Protein AF-A0A9X8DW50-F1 (afdb_monomer_lite)

pLDDT: mean 78.22, std 15.25, range [43.34, 97.19]

Sequence (245 aa):
MGKNKAAAEKKLKKAAKEAVASGREIKRERNDLKRKANQVPDRLVSFKTIHYLDEPGVENLDAIRKSLIEKATQRAHKRFKRDLQKLINQLLEAQAQTHTQVMRDQQAHQEQQLILHQQLQDAMNQLASQQPVELQRDTERRVEGLSMPAYHGNHNECIGLYIHRAKTFVMAKNLNYEQNEVVEARCLAMVVANLQGQAAAWYQELASRRVNGGFRTLVNFEQALREEFEPDNLQERLRDPLFTL

Organism: Aphanomyces astaci (NCBI:txid112090)

Foldseek 3Di:
DPPVPVVVVVVVVVVVVVVVVVVVVVVVVVVVVVVVVVPPPPPVPDPVPPPPPPDPCVVVVVVVVVVVVVVVVVVVVVVVVVVVVVVVVVVVVVVVVVVVVVVVVVVVVVVVVVVVVVVVVVVVVVVVVPPPPPPPDQLFDDDPPQDQDADALDLVDDLVVNLVSLVVNCVVRNQDLPPDLVSQLVSVVVNLVRYHHPSVVVQVVVQVVDPPGGDSHSVVVSVVSCVVRPPDDPVVVVVVVVVVD

Structure (mmCIF, N/CA/C/O backbone):
data_AF-A0A9X8DW50-F1
#
_entry.id   AF-A0A9X8DW50-F1
#
loop_
_atom_site.group_PDB
_atom_site.id
_atom_site.type_symbol
_atom_site.label_atom_id
_atom_site.label_alt_id
_atom_site.label_comp_id
_atom_site.label_asym_id
_atom_site.label_entity_id
_atom_site.label_seq_id
_atom_site.pdbx_PDB_ins_code
_atom_site.Cartn_x
_atom_site.Cartn_y
_atom_site.Cartn_z
_atom_site.occupancy
_atom_site.B_iso_or_equiv
_atom_site.auth_seq_id
_atom_site.auth_comp_id
_atom_site.auth_asym_id
_atom_site.auth_atom_id
_atom_site.pdbx_PDB_model_num
ATOM 1 N N . MET A 1 1 ? 114.693 61.208 -106.545 1.00 51.88 1 MET A N 1
ATOM 2 C CA . MET A 1 1 ? 113.398 60.509 -106.341 1.00 51.88 1 MET A CA 1
ATOM 3 C C . MET A 1 1 ? 113.381 59.109 -106.990 1.00 51.88 1 MET A C 1
ATOM 5 O O . MET A 1 1 ? 112.592 58.867 -107.890 1.00 51.88 1 MET A O 1
ATOM 9 N N . GLY A 1 2 ? 114.249 58.172 -106.568 1.00 56.88 2 GLY A N 1
ATOM 10 C CA . GLY A 1 2 ? 114.451 56.883 -107.276 1.00 56.88 2 GLY A CA 1
ATOM 11 C C . GLY A 1 2 ? 114.189 55.594 -106.479 1.00 56.88 2 GLY A C 1
ATOM 12 O O . GLY A 1 2 ? 114.092 54.528 -107.075 1.00 56.88 2 GLY A O 1
ATOM 13 N N . LYS A 1 3 ? 114.033 55.655 -105.147 1.00 56.81 3 LYS A N 1
ATOM 14 C CA . LYS A 1 3 ? 113.902 54.453 -104.291 1.00 56.81 3 LYS A CA 1
ATOM 15 C C . LYS A 1 3 ? 112.456 53.949 -104.116 1.00 56.81 3 LYS A C 1
ATOM 17 O O . LYS A 1 3 ? 112.252 52.775 -103.824 1.00 56.81 3 LYS A O 1
ATOM 22 N N . ASN A 1 4 ? 111.449 54.788 -104.380 1.00 59.47 4 ASN A N 1
ATOM 23 C CA . ASN A 1 4 ? 110.033 54.435 -104.173 1.00 59.47 4 ASN A CA 1
ATOM 24 C C . ASN A 1 4 ? 109.408 53.640 -105.335 1.00 59.47 4 ASN A C 1
ATOM 26 O O . ASN A 1 4 ? 108.432 52.921 -105.129 1.00 59.47 4 ASN A O 1
ATOM 30 N N . LYS A 1 5 ? 109.981 53.711 -106.546 1.00 62.06 5 LYS A N 1
ATOM 31 C CA . LYS A 1 5 ? 109.428 53.046 -107.741 1.00 62.06 5 LYS A CA 1
ATOM 32 C C . LYS A 1 5 ? 109.708 51.532 -107.750 1.00 62.06 5 LYS A C 1
ATOM 34 O O . LYS A 1 5 ? 108.806 50.743 -108.007 1.00 62.06 5 LYS A O 1
ATOM 39 N N . ALA A 1 6 ? 110.914 51.119 -107.349 1.00 67.12 6 ALA A N 1
ATOM 40 C CA . ALA A 1 6 ? 111.299 49.703 -107.271 1.00 67.12 6 ALA A CA 1
ATOM 41 C C . ALA A 1 6 ? 110.552 48.931 -106.162 1.00 67.12 6 ALA A C 1
ATOM 43 O O . ALA A 1 6 ? 110.200 47.762 -106.331 1.00 67.12 6 ALA A O 1
ATOM 44 N N . ALA A 1 7 ? 110.262 49.585 -105.031 1.00 66.94 7 ALA A N 1
ATOM 45 C CA . ALA A 1 7 ? 109.487 48.986 -103.944 1.00 66.94 7 ALA A CA 1
ATOM 46 C C . ALA A 1 7 ? 108.013 48.760 -104.335 1.00 66.94 7 ALA A C 1
ATOM 48 O O . ALA A 1 7 ? 107.436 47.729 -103.983 1.00 66.94 7 ALA A O 1
ATOM 49 N N . ALA A 1 8 ? 107.421 49.685 -105.100 1.00 69.69 8 ALA A N 1
ATOM 50 C CA . ALA A 1 8 ? 106.059 49.552 -105.616 1.00 69.69 8 ALA A CA 1
ATOM 51 C C . ALA A 1 8 ? 105.937 48.400 -106.630 1.00 69.69 8 ALA A C 1
ATOM 53 O O . ALA A 1 8 ? 105.015 47.590 -106.536 1.00 69.69 8 ALA A O 1
ATOM 54 N N . GLU A 1 9 ? 106.910 48.250 -107.533 1.00 73.25 9 GLU A N 1
ATOM 55 C CA . GLU A 1 9 ? 106.917 47.162 -108.519 1.00 73.25 9 GLU A CA 1
ATOM 56 C C . GLU A 1 9 ? 107.075 45.777 -107.862 1.00 73.25 9 GLU A C 1
ATOM 58 O O . GLU A 1 9 ? 106.417 44.809 -108.251 1.00 73.25 9 GLU A O 1
ATOM 63 N N . LYS A 1 10 ? 107.886 45.675 -106.799 1.00 75.06 10 LYS A N 1
ATOM 64 C CA . LYS A 1 10 ? 108.050 44.428 -106.033 1.00 75.06 10 LYS A CA 1
ATOM 65 C C . LYS A 1 10 ? 106.776 44.047 -105.267 1.00 75.06 10 LYS A C 1
ATOM 67 O O . LYS A 1 10 ? 106.441 42.863 -105.207 1.00 75.06 10 LYS A O 1
ATOM 72 N N . LYS A 1 11 ? 106.039 45.029 -104.730 1.00 75.44 11 LYS A N 1
ATOM 73 C CA . LYS A 1 11 ? 104.730 44.806 -104.087 1.00 75.44 11 LYS A CA 1
ATOM 74 C C . LYS A 1 11 ? 103.667 44.360 -105.093 1.00 75.44 11 LYS A C 1
ATOM 76 O O . LYS A 1 11 ? 102.957 43.401 -104.812 1.00 75.44 11 LYS A O 1
ATOM 81 N N . LEU A 1 12 ? 103.620 44.968 -106.280 1.00 72.75 12 LEU A N 1
ATOM 82 C CA . LEU A 1 12 ? 102.709 44.560 -107.359 1.00 72.75 12 LEU A CA 1
ATOM 83 C C . LEU A 1 12 ? 102.987 43.132 -107.848 1.00 72.75 12 LEU A C 1
ATOM 85 O O . LEU A 1 12 ? 102.059 42.337 -107.976 1.00 72.75 12 LEU A O 1
ATOM 89 N N . LYS A 1 13 ? 104.259 42.756 -108.043 1.00 75.56 13 LYS A N 1
ATOM 90 C CA . LYS A 1 13 ? 104.627 41.379 -108.426 1.00 75.56 13 LYS A CA 1
ATOM 91 C C . LYS A 1 13 ? 104.291 40.349 -107.338 1.00 75.56 13 LYS A C 1
ATOM 93 O O . LYS A 1 13 ? 103.944 39.216 -107.670 1.00 75.56 13 LYS A O 1
ATOM 98 N N . LYS A 1 14 ? 104.377 40.720 -106.054 1.00 79.06 14 LYS A N 1
ATOM 99 C CA . LYS A 1 14 ? 103.969 39.857 -104.932 1.00 79.06 14 LYS A CA 1
ATOM 100 C C . LYS A 1 14 ? 102.445 39.691 -104.877 1.00 79.06 14 LYS A C 1
ATOM 102 O O . LYS A 1 14 ? 101.978 38.557 -104.858 1.00 79.06 14 LYS A O 1
ATOM 107 N N . ALA A 1 15 ? 101.696 40.789 -104.976 1.00 73.06 15 ALA A N 1
ATOM 108 C CA . ALA A 1 15 ? 100.234 40.765 -105.007 1.00 73.06 15 ALA A CA 1
ATOM 109 C C . ALA A 1 15 ? 99.690 39.965 -106.205 1.00 73.06 15 ALA A C 1
ATOM 111 O O . ALA A 1 15 ? 98.749 39.191 -106.057 1.00 73.06 15 ALA A O 1
ATOM 112 N N . ALA A 1 16 ? 100.328 40.064 -107.377 1.00 71.94 16 ALA A N 1
ATOM 113 C CA . ALA A 1 16 ? 99.955 39.266 -108.546 1.00 71.94 16 ALA A CA 1
ATOM 114 C C . ALA A 1 16 ? 100.163 37.756 -108.321 1.00 71.94 16 ALA A C 1
ATOM 116 O O . ALA A 1 16 ? 99.322 36.951 -108.719 1.00 71.94 16 ALA A O 1
ATOM 117 N N . LYS A 1 17 ? 101.252 37.348 -107.654 1.00 74.88 17 LYS A N 1
ATOM 118 C CA . LYS A 1 17 ? 101.490 35.934 -107.314 1.00 74.88 17 LYS A CA 1
ATOM 119 C C . LYS A 1 17 ? 100.487 35.409 -106.284 1.00 74.88 17 LYS A C 1
ATOM 121 O O . LYS A 1 17 ? 100.012 34.287 -106.440 1.00 74.88 17 LYS A O 1
ATOM 126 N N . GLU A 1 18 ? 100.144 36.211 -105.279 1.00 75.88 18 GLU A N 1
ATOM 127 C CA . GLU A 1 18 ? 99.139 35.862 -104.264 1.00 75.88 18 GLU A CA 1
ATOM 128 C C . GLU A 1 18 ? 97.732 35.753 -104.874 1.00 75.88 18 GLU A C 1
ATOM 130 O O . GLU A 1 18 ? 97.029 34.779 -104.611 1.00 75.88 18 GLU A O 1
ATOM 135 N N . ALA A 1 19 ? 97.357 36.655 -105.787 1.00 73.44 19 ALA A N 1
ATOM 136 C CA . ALA A 1 19 ? 96.089 36.575 -106.514 1.00 73.44 19 ALA A CA 1
ATOM 137 C C . ALA A 1 19 ? 95.993 35.316 -107.400 1.00 73.44 19 ALA A C 1
ATOM 139 O O . ALA A 1 19 ? 94.949 34.665 -107.457 1.00 73.44 19 ALA A O 1
ATOM 140 N N . VAL A 1 20 ? 97.091 34.917 -108.056 1.00 76.94 20 VAL A N 1
ATOM 141 C CA . VAL A 1 20 ? 97.144 33.671 -108.845 1.00 76.94 20 VAL A CA 1
ATOM 142 C C . VAL A 1 20 ? 97.072 32.431 -107.948 1.00 76.94 20 VAL A C 1
ATOM 144 O O . VAL A 1 20 ? 96.429 31.449 -108.328 1.00 76.94 20 VAL A O 1
ATOM 147 N N . ALA A 1 21 ? 97.702 32.455 -106.770 1.00 74.62 21 ALA A N 1
ATOM 148 C CA . ALA A 1 21 ? 97.610 31.369 -105.794 1.00 74.62 21 ALA A CA 1
ATOM 149 C C . ALA A 1 21 ? 96.173 31.212 -105.268 1.00 74.62 21 ALA A C 1
ATOM 151 O O . ALA A 1 21 ? 95.618 30.117 -105.352 1.00 74.62 21 ALA A O 1
ATOM 152 N N . SER A 1 22 ? 95.533 32.316 -104.874 1.00 74.88 22 SER A N 1
ATOM 153 C CA . SER A 1 22 ? 94.132 32.343 -104.434 1.00 74.88 22 SER A CA 1
ATOM 154 C C . SER A 1 22 ? 93.174 31.855 -105.531 1.00 74.88 22 SER A C 1
ATOM 156 O O . SER A 1 22 ? 92.327 30.997 -105.291 1.00 74.88 22 SER A O 1
ATOM 158 N N . GLY A 1 23 ? 93.367 32.283 -106.784 1.00 76.12 23 GLY A N 1
ATOM 159 C CA . GLY A 1 23 ? 92.555 31.806 -107.908 1.00 76.12 23 GLY A CA 1
ATOM 160 C C . GLY A 1 23 ? 92.704 30.303 -108.192 1.00 76.12 23 GLY A C 1
ATOM 161 O O . GLY A 1 23 ? 91.763 29.662 -108.671 1.00 76.12 23 GLY A O 1
ATOM 162 N N . ARG A 1 24 ? 93.871 29.711 -107.899 1.00 78.56 24 ARG A N 1
ATOM 163 C CA . ARG A 1 24 ? 94.083 28.254 -107.994 1.00 78.56 24 ARG A CA 1
ATOM 164 C C . ARG A 1 24 ? 93.396 27.508 -106.854 1.00 78.56 24 ARG A C 1
ATOM 166 O O . ARG A 1 24 ? 92.853 26.435 -107.103 1.00 78.56 24 ARG A O 1
ATOM 173 N N . GLU A 1 25 ? 93.397 28.068 -105.653 1.00 77.75 25 GLU A N 1
ATOM 174 C CA . GLU A 1 25 ? 92.754 27.496 -104.468 1.00 77.75 25 GLU A CA 1
ATOM 175 C C . GLU A 1 25 ? 91.227 27.467 -104.611 1.00 77.75 25 GLU A C 1
ATOM 177 O O . GLU A 1 25 ? 90.630 26.396 -104.525 1.00 77.75 25 GLU A O 1
ATOM 182 N N . ILE A 1 26 ? 90.621 28.573 -105.052 1.00 74.88 26 ILE A N 1
ATOM 183 C CA . ILE A 1 26 ? 89.180 28.651 -105.358 1.00 74.88 26 ILE A CA 1
ATOM 184 C C . ILE A 1 26 ? 88.779 27.615 -106.425 1.00 74.88 26 ILE A C 1
ATOM 186 O O . ILE A 1 26 ? 87.723 26.981 -106.351 1.00 74.88 26 ILE A O 1
ATOM 190 N N . LYS A 1 27 ? 89.629 27.395 -107.439 1.00 76.50 27 LYS A N 1
ATOM 191 C CA . LYS A 1 27 ? 89.376 26.364 -108.460 1.00 76.50 27 LYS A CA 1
ATOM 192 C C . LYS A 1 27 ? 89.435 24.942 -107.896 1.00 76.50 27 LYS A C 1
ATOM 194 O O . LYS A 1 27 ? 88.700 24.093 -108.405 1.00 76.50 27 LYS A O 1
ATOM 199 N N . ARG A 1 28 ? 90.288 24.677 -106.900 1.00 78.06 28 ARG A N 1
ATOM 200 C CA . ARG A 1 28 ? 90.378 23.372 -106.223 1.00 78.06 28 ARG A CA 1
ATOM 201 C C . ARG A 1 28 ? 89.146 23.125 -105.362 1.00 78.06 28 ARG A C 1
ATOM 203 O O . ARG A 1 28 ? 88.469 22.133 -105.605 1.00 78.06 28 ARG A O 1
ATOM 210 N N . GLU A 1 29 ? 88.775 24.074 -104.504 1.00 77.62 29 GLU A N 1
ATOM 211 C CA . GLU A 1 29 ? 87.574 23.969 -103.660 1.00 77.62 29 GLU A CA 1
ATOM 212 C C . GLU A 1 29 ? 86.308 23.733 -104.487 1.00 77.62 29 GLU A C 1
ATOM 214 O O . GLU A 1 29 ? 85.509 22.845 -104.192 1.00 77.62 29 GLU A O 1
ATOM 219 N N . ARG A 1 30 ? 86.152 24.462 -105.599 1.00 79.38 30 ARG A N 1
ATOM 220 C CA . ARG A 1 30 ? 85.021 24.260 -106.511 1.00 79.38 30 ARG A CA 1
ATOM 221 C C . ARG A 1 30 ? 85.008 22.855 -107.124 1.00 79.38 30 ARG A C 1
ATOM 223 O O . ARG A 1 30 ? 83.935 22.296 -107.344 1.00 79.38 30 ARG A O 1
ATOM 230 N N . ASN A 1 31 ? 86.171 22.290 -107.440 1.00 80.56 31 ASN A N 1
ATOM 231 C CA . ASN A 1 31 ? 86.258 20.926 -107.962 1.00 80.56 31 ASN A CA 1
ATOM 232 C C . ASN A 1 31 ? 85.958 19.881 -106.883 1.00 80.56 31 ASN A C 1
ATOM 234 O O . ASN A 1 31 ? 85.286 18.895 -107.182 1.00 80.56 31 ASN A O 1
ATOM 238 N N . ASP A 1 32 ? 86.383 20.109 -105.643 1.00 78.44 32 ASP A N 1
ATOM 239 C CA . ASP A 1 32 ? 86.074 19.222 -104.520 1.00 78.44 32 ASP A CA 1
ATOM 240 C C . ASP A 1 32 ? 84.582 19.247 -104.177 1.00 78.44 32 ASP A C 1
ATOM 242 O O . ASP A 1 32 ? 83.987 18.196 -103.942 1.00 78.44 32 ASP A O 1
ATOM 246 N N . LEU A 1 33 ? 83.936 20.413 -104.258 1.00 76.81 33 LEU A N 1
ATOM 247 C CA . LEU A 1 33 ? 82.481 20.538 -104.137 1.00 76.81 33 LEU A CA 1
ATOM 248 C C . LEU A 1 33 ? 81.745 19.793 -105.258 1.00 76.81 33 LEU A C 1
ATOM 250 O O . LEU A 1 33 ? 80.777 19.089 -104.981 1.00 76.81 33 LEU A O 1
ATOM 254 N N . LYS A 1 34 ? 82.227 19.867 -106.507 1.00 76.31 34 LYS A N 1
ATOM 255 C CA . LYS A 1 34 ? 81.664 19.074 -107.616 1.00 76.31 34 LYS A CA 1
ATOM 256 C C . LYS A 1 34 ? 81.836 17.569 -107.406 1.00 76.31 34 LYS A C 1
ATOM 258 O O . LYS A 1 34 ? 80.922 16.809 -107.706 1.00 76.31 34 LYS A O 1
ATOM 263 N N . ARG A 1 35 ? 82.981 17.128 -106.875 1.00 73.19 35 ARG A N 1
ATOM 264 C CA . ARG A 1 35 ? 83.214 15.713 -106.543 1.00 73.19 35 ARG A CA 1
ATOM 265 C C . ARG A 1 35 ? 82.309 15.239 -105.409 1.00 73.19 35 ARG A C 1
ATOM 267 O O . ARG A 1 35 ? 81.765 14.148 -105.517 1.00 73.19 35 ARG A O 1
ATOM 274 N N . LYS A 1 36 ? 82.103 16.058 -104.372 1.00 73.69 36 LYS A N 1
ATOM 275 C CA . LYS A 1 36 ? 81.165 15.760 -103.279 1.00 73.69 36 LYS A CA 1
ATOM 276 C C . LYS A 1 36 ? 79.721 15.695 -103.770 1.00 73.69 36 LYS A C 1
ATOM 278 O O . LYS A 1 36 ? 79.029 14.752 -103.417 1.00 73.69 36 LYS A O 1
ATOM 283 N N . ALA A 1 37 ? 79.294 16.623 -104.628 1.00 66.06 37 ALA A N 1
ATOM 284 C CA . ALA A 1 37 ? 77.962 16.589 -105.233 1.00 66.06 37 ALA A CA 1
ATOM 285 C C . ALA A 1 37 ? 77.739 15.317 -106.074 1.00 66.06 37 ALA A C 1
ATOM 287 O O . ALA A 1 37 ? 76.684 14.705 -105.974 1.00 66.06 37 ALA A O 1
ATOM 288 N N . ASN A 1 38 ? 78.755 14.866 -106.819 1.00 63.59 38 ASN A N 1
ATOM 289 C CA . ASN A 1 38 ? 78.687 13.624 -107.599 1.00 63.59 38 ASN A CA 1
ATOM 290 C C . ASN A 1 38 ? 78.850 12.333 -106.768 1.00 63.59 38 ASN A C 1
ATOM 292 O O . ASN A 1 38 ? 78.657 11.251 -107.313 1.00 63.59 38 ASN A O 1
ATOM 296 N N . GLN A 1 39 ? 79.237 12.417 -105.489 1.00 62.25 39 GLN A N 1
ATOM 297 C CA . GLN A 1 39 ? 79.316 11.265 -104.576 1.00 62.25 39 GLN A CA 1
ATOM 298 C C . GLN A 1 39 ? 78.057 11.085 -103.722 1.00 62.25 39 GLN A C 1
ATOM 300 O O . GLN A 1 39 ? 77.939 10.067 -103.042 1.00 62.25 39 GLN A O 1
ATOM 305 N N . VAL A 1 40 ? 77.115 12.035 -103.746 1.00 57.59 40 VAL A N 1
ATOM 306 C CA . VAL A 1 40 ? 75.798 11.831 -103.138 1.00 57.59 40 VAL A CA 1
ATOM 307 C C . VAL A 1 40 ? 75.020 10.887 -104.058 1.00 57.59 40 VAL A C 1
ATOM 309 O O . VAL A 1 40 ? 74.789 11.244 -105.213 1.00 57.59 40 VAL A O 1
ATOM 312 N N . PRO A 1 41 ? 74.629 9.681 -103.604 1.00 58.78 41 PRO A N 1
ATOM 313 C CA . PRO A 1 41 ? 73.770 8.823 -104.400 1.00 58.78 41 PRO A CA 1
ATOM 314 C C . PRO A 1 41 ? 72.466 9.573 -104.649 1.00 58.78 41 PRO A C 1
ATOM 316 O O . PRO A 1 41 ? 71.817 10.008 -103.695 1.00 58.78 41 PRO A O 1
ATOM 319 N N . ASP A 1 42 ? 72.088 9.709 -105.916 1.00 55.22 42 ASP A N 1
ATOM 320 C CA . ASP A 1 42 ? 70.795 10.232 -106.346 1.00 55.22 42 ASP A CA 1
ATOM 321 C C . ASP A 1 42 ? 69.707 9.212 -105.978 1.00 55.22 42 ASP A C 1
ATOM 323 O O . ASP A 1 42 ? 69.178 8.462 -106.799 1.00 55.22 42 ASP A O 1
ATOM 327 N N . ARG A 1 43 ? 69.445 9.079 -104.674 1.00 54.94 43 ARG A N 1
ATOM 328 C CA . ARG A 1 43 ? 68.365 8.256 -104.146 1.00 54.94 43 ARG A CA 1
ATOM 329 C C . ARG A 1 43 ? 67.103 9.092 -104.260 1.00 54.94 43 ARG A C 1
ATOM 331 O O . ARG A 1 43 ? 66.634 9.676 -103.288 1.00 54.94 43 ARG A O 1
ATOM 338 N N . LEU A 1 44 ? 66.592 9.158 -105.484 1.00 54.44 44 LEU A N 1
ATOM 339 C CA . LEU A 1 44 ? 65.280 9.686 -105.810 1.00 54.44 44 LEU A CA 1
ATOM 340 C C . LEU A 1 44 ? 64.245 8.867 -105.021 1.00 54.44 44 LEU A C 1
ATOM 342 O O . LEU A 1 44 ? 63.844 7.775 -105.426 1.00 54.44 44 LEU A O 1
ATOM 346 N N . VAL A 1 45 ? 63.864 9.341 -103.834 1.00 50.56 45 VAL A N 1
ATOM 347 C CA . VAL A 1 45 ? 62.792 8.721 -103.054 1.00 50.56 45 VAL A CA 1
ATOM 348 C C . VAL A 1 45 ? 61.490 9.047 -103.776 1.00 50.56 45 VAL A C 1
ATOM 350 O O . VAL A 1 45 ? 60.915 10.120 -103.624 1.00 50.56 45 VAL A O 1
ATOM 353 N N . SER A 1 46 ? 61.057 8.123 -104.630 1.00 51.00 46 SER A N 1
ATOM 354 C CA . SER A 1 46 ? 59.717 8.109 -105.206 1.00 51.00 46 SER A CA 1
ATOM 355 C C . SER A 1 46 ? 58.694 8.192 -104.065 1.00 51.00 46 SER A C 1
ATOM 357 O O . SER A 1 46 ? 58.558 7.260 -103.272 1.00 51.00 46 SER A O 1
ATOM 359 N N . PHE A 1 47 ? 57.929 9.287 -104.003 1.00 50.38 47 PHE A N 1
ATOM 360 C CA . PHE A 1 47 ? 56.793 9.432 -103.079 1.00 50.38 47 PHE A CA 1
ATOM 361 C C . PHE A 1 47 ? 55.704 8.363 -103.295 1.00 50.38 47 PHE A C 1
ATOM 363 O O . PHE A 1 47 ? 54.801 8.227 -102.477 1.00 50.38 47 PHE A O 1
ATOM 370 N N . LYS A 1 48 ? 55.793 7.580 -104.379 1.00 50.88 48 LYS A N 1
ATOM 371 C CA . LYS A 1 48 ? 54.864 6.499 -104.723 1.00 50.88 48 LYS A CA 1
ATOM 372 C C . LYS A 1 48 ? 55.274 5.131 -104.159 1.00 50.88 48 LYS A C 1
ATOM 374 O O . LYS A 1 48 ? 54.547 4.167 -104.348 1.00 50.88 48 LYS A O 1
ATOM 379 N N . THR A 1 49 ? 56.415 5.045 -103.467 1.00 49.25 49 THR A N 1
ATOM 380 C CA . THR A 1 49 ? 56.966 3.800 -102.885 1.00 49.25 49 THR A CA 1
ATOM 381 C C . THR A 1 49 ? 57.047 3.871 -101.353 1.00 49.25 49 THR A C 1
ATOM 383 O O . THR A 1 49 ? 57.803 3.150 -100.711 1.00 49.25 49 THR A O 1
ATOM 386 N N . ILE A 1 50 ? 56.247 4.744 -100.742 1.00 49.84 50 ILE A N 1
ATOM 387 C CA . ILE A 1 50 ? 55.978 4.743 -99.303 1.00 49.84 50 ILE A CA 1
ATOM 388 C C . ILE A 1 50 ? 54.826 3.747 -99.092 1.00 49.84 50 ILE A C 1
ATOM 390 O O . ILE A 1 50 ? 53.666 4.127 -98.965 1.00 49.84 50 ILE A O 1
ATOM 394 N N . HIS A 1 51 ? 55.140 2.448 -99.117 1.00 50.03 51 HIS A N 1
ATOM 395 C CA . HIS A 1 51 ? 54.225 1.399 -98.654 1.00 50.03 51 HIS A CA 1
ATOM 396 C C . HIS A 1 51 ? 54.148 1.462 -97.124 1.00 50.03 51 HIS A C 1
ATOM 398 O O . HIS A 1 51 ? 54.784 0.678 -96.435 1.00 50.03 51 HIS A O 1
ATOM 404 N N . TYR A 1 52 ? 53.411 2.433 -96.589 1.00 50.41 52 TYR A N 1
ATOM 405 C CA . TYR A 1 52 ? 53.083 2.491 -95.157 1.00 50.41 52 TYR A CA 1
ATOM 406 C C . TYR A 1 52 ? 51.571 2.450 -94.915 1.00 50.41 52 TYR A C 1
ATOM 408 O O . TYR A 1 52 ? 51.103 2.810 -93.842 1.00 50.41 52 TYR A O 1
ATOM 416 N N . LEU A 1 53 ? 50.788 2.033 -95.912 1.00 52.72 53 LEU A N 1
ATOM 417 C CA . LEU A 1 53 ? 49.328 1.958 -95.802 1.00 52.72 53 LEU A CA 1
ATOM 418 C C . LEU A 1 53 ? 48.751 0.563 -96.072 1.00 52.72 53 LEU A C 1
ATOM 420 O O . LEU A 1 53 ? 47.538 0.436 -96.133 1.00 52.72 53 LEU A O 1
ATOM 424 N N . ASP A 1 54 ? 49.601 -0.465 -96.138 1.00 50.94 54 ASP A N 1
ATOM 425 C CA . ASP A 1 54 ? 49.191 -1.880 -96.126 1.00 50.94 54 ASP A CA 1
ATOM 426 C C . ASP A 1 54 ? 49.852 -2.642 -94.955 1.00 50.94 54 ASP A C 1
ATOM 428 O O . ASP A 1 54 ? 50.160 -3.828 -95.050 1.00 50.94 54 ASP A O 1
ATOM 432 N N . GLU A 1 55 ? 50.110 -1.960 -93.831 1.00 52.69 55 GLU A N 1
ATOM 433 C CA . GLU A 1 55 ? 50.507 -2.625 -92.584 1.00 52.69 55 GLU A CA 1
ATOM 434 C C . GLU A 1 55 ? 49.263 -2.958 -91.730 1.00 52.69 55 GLU A C 1
ATOM 436 O O . GLU A 1 55 ? 48.367 -2.117 -91.610 1.00 52.69 55 GLU A O 1
ATOM 441 N N . PRO A 1 56 ? 49.202 -4.131 -91.063 1.00 54.59 56 PRO A N 1
ATOM 442 C CA . PRO A 1 56 ? 48.078 -4.598 -90.227 1.00 54.59 56 PRO A CA 1
ATOM 443 C C . PRO A 1 56 ? 47.887 -3.796 -88.915 1.00 54.59 56 PRO A C 1
ATOM 445 O O . PRO A 1 56 ? 47.430 -4.308 -87.895 1.00 54.59 56 PRO A O 1
ATOM 448 N N . GLY A 1 57 ? 48.252 -2.512 -88.903 1.00 53.34 57 GLY A N 1
ATOM 449 C CA . GLY A 1 57 ? 48.196 -1.625 -87.741 1.00 53.34 57 GLY A CA 1
ATOM 450 C C . GLY A 1 57 ? 46.790 -1.142 -87.374 1.00 53.34 57 GLY A C 1
ATOM 451 O O . GLY A 1 57 ? 46.589 -0.689 -86.247 1.00 53.34 57 GLY A O 1
ATOM 452 N N . VAL A 1 58 ? 45.806 -1.263 -88.274 1.00 53.16 58 VAL A N 1
ATOM 453 C CA . VAL A 1 58 ? 44.411 -0.872 -87.988 1.00 53.16 58 VAL A CA 1
ATOM 454 C C . VAL A 1 58 ? 43.786 -1.800 -86.937 1.00 53.16 58 VAL A C 1
ATOM 456 O O . VAL A 1 58 ? 43.154 -1.316 -86.000 1.00 53.16 58 VAL A O 1
ATOM 459 N N . GLU A 1 59 ? 44.062 -3.109 -86.997 1.00 54.84 59 GLU A N 1
ATOM 460 C CA . GLU A 1 59 ? 43.609 -4.071 -85.979 1.00 54.84 59 GLU A CA 1
ATOM 461 C C . GLU A 1 59 ? 44.268 -3.822 -84.610 1.00 54.84 59 GLU A C 1
ATOM 463 O O . GLU A 1 59 ? 43.628 -3.966 -83.566 1.00 54.84 59 GLU A O 1
ATOM 468 N N . ASN A 1 60 ? 45.529 -3.375 -84.599 1.00 67.38 60 ASN A N 1
ATOM 469 C CA . ASN A 1 60 ? 46.266 -3.056 -83.375 1.00 67.38 60 ASN A CA 1
ATOM 470 C C . ASN A 1 60 ? 45.734 -1.778 -82.696 1.00 67.38 60 ASN A C 1
ATOM 472 O O . ASN A 1 60 ? 45.538 -1.747 -81.481 1.00 67.38 60 ASN A O 1
ATOM 476 N N . LEU A 1 61 ? 45.418 -0.732 -83.468 1.00 76.00 61 LEU A N 1
ATOM 477 C CA . LEU A 1 61 ? 44.818 0.495 -82.928 1.00 76.00 61 LEU A CA 1
ATOM 478 C C . LEU A 1 61 ? 43.410 0.254 -82.372 1.00 76.00 61 LEU A C 1
ATOM 480 O O . LEU A 1 61 ? 43.082 0.767 -81.297 1.00 76.00 61 LEU A O 1
ATOM 484 N N . ASP A 1 62 ? 42.600 -0.566 -83.042 1.00 78.94 62 ASP A N 1
ATOM 485 C CA . ASP A 1 62 ? 41.284 -0.955 -82.536 1.00 78.94 62 ASP A CA 1
ATOM 486 C C . ASP A 1 62 ? 41.380 -1.817 -81.270 1.00 78.94 62 ASP A C 1
ATOM 488 O O . ASP A 1 62 ? 40.599 -1.620 -80.332 1.00 78.94 62 ASP A O 1
ATOM 492 N N . ALA A 1 63 ? 42.362 -2.718 -81.184 1.00 80.00 63 ALA A N 1
ATOM 493 C CA . ALA A 1 63 ? 42.640 -3.484 -79.970 1.00 80.00 63 ALA A CA 1
ATOM 494 C C . ALA A 1 63 ? 43.068 -2.577 -78.800 1.00 80.00 63 ALA A C 1
ATOM 496 O O . ALA A 1 63 ? 42.567 -2.729 -77.681 1.00 80.00 63 ALA A O 1
ATOM 497 N N . ILE A 1 64 ? 43.926 -1.582 -79.053 1.00 82.75 64 ILE A N 1
ATOM 498 C CA . ILE A 1 64 ? 44.343 -0.588 -78.051 1.00 82.75 64 ILE A CA 1
ATOM 499 C C . ILE A 1 64 ? 43.149 0.259 -77.600 1.00 82.75 64 ILE A C 1
ATOM 501 O O . ILE A 1 64 ? 42.947 0.438 -76.397 1.00 82.75 64 ILE A O 1
ATOM 505 N N . ARG A 1 65 ? 42.321 0.745 -78.534 1.00 85.44 65 ARG A N 1
ATOM 506 C CA . ARG A 1 65 ? 41.109 1.519 -78.227 1.00 85.44 65 ARG A CA 1
ATOM 507 C C . ARG A 1 65 ? 40.139 0.706 -77.373 1.00 85.44 65 ARG A C 1
ATOM 509 O O . ARG A 1 65 ? 39.681 1.208 -76.346 1.00 85.44 65 ARG A O 1
ATOM 516 N N . LYS A 1 66 ? 39.858 -0.546 -77.753 1.00 87.81 66 LYS A N 1
ATOM 517 C CA . LYS A 1 66 ? 39.004 -1.461 -76.976 1.00 87.81 66 LYS A CA 1
ATOM 518 C C . LYS A 1 66 ? 39.577 -1.707 -75.579 1.00 87.81 66 LYS A C 1
ATOM 520 O O . LYS A 1 66 ? 38.851 -1.529 -74.607 1.00 87.81 66 LYS A O 1
ATOM 525 N N . SER A 1 67 ? 40.875 -1.997 -75.460 1.00 87.44 67 SER A N 1
ATOM 526 C CA . SER A 1 67 ? 41.542 -2.203 -74.164 1.00 87.44 67 SER A CA 1
ATOM 527 C C . SER A 1 67 ? 41.507 -0.957 -73.271 1.00 87.44 67 SER A C 1
ATOM 529 O O . SER A 1 67 ? 41.322 -1.059 -72.057 1.00 87.44 67 SER A O 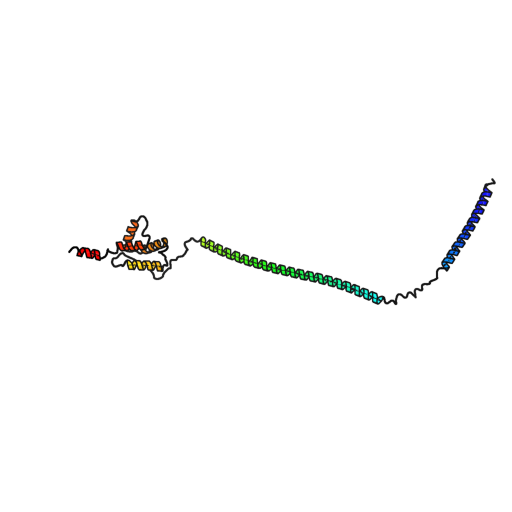1
ATOM 531 N N . LEU A 1 68 ? 41.662 0.238 -73.849 1.00 90.56 68 LEU A N 1
ATOM 532 C CA . LEU A 1 68 ? 41.611 1.493 -73.102 1.00 90.56 68 LEU A CA 1
ATOM 533 C C . LEU A 1 68 ? 40.191 1.796 -72.606 1.00 90.56 68 LEU A C 1
ATOM 535 O O . LEU A 1 68 ? 40.024 2.168 -71.443 1.00 90.56 68 LEU A O 1
ATOM 539 N N . ILE A 1 69 ? 39.182 1.591 -73.459 1.00 90.06 69 ILE A N 1
ATOM 540 C CA . ILE A 1 69 ? 37.766 1.708 -73.087 1.00 90.06 69 ILE A CA 1
ATOM 541 C C . ILE A 1 69 ? 37.444 0.707 -71.979 1.00 90.06 69 ILE A C 1
ATOM 543 O O . ILE A 1 69 ? 36.882 1.096 -70.961 1.00 90.06 69 ILE A O 1
ATOM 547 N N . GLU A 1 70 ? 37.867 -0.547 -72.116 1.00 92.00 70 GLU A N 1
ATOM 548 C CA . GLU A 1 70 ? 37.637 -1.586 -71.114 1.00 92.00 70 GLU A CA 1
ATOM 549 C C . GLU A 1 70 ? 38.319 -1.264 -69.775 1.00 92.00 70 GLU A C 1
ATOM 551 O O . GLU A 1 70 ? 37.715 -1.373 -68.709 1.00 92.00 70 GLU A O 1
ATOM 556 N N . LYS A 1 71 ? 39.560 -0.765 -69.789 1.00 92.00 71 LYS A N 1
ATOM 557 C CA . LYS A 1 71 ? 40.226 -0.296 -68.563 1.00 92.00 71 LYS A CA 1
ATOM 558 C C . LYS A 1 71 ? 39.501 0.895 -67.937 1.00 92.00 71 LYS A C 1
ATOM 560 O O . LYS A 1 71 ? 39.435 0.986 -66.709 1.00 92.00 71 LYS A O 1
ATOM 565 N N . ALA A 1 72 ? 38.974 1.815 -68.742 1.00 91.31 72 ALA A N 1
ATOM 566 C CA . ALA A 1 72 ? 38.206 2.953 -68.248 1.00 91.31 72 ALA A CA 1
ATOM 567 C C . ALA A 1 72 ? 36.872 2.507 -67.623 1.00 91.31 72 ALA A C 1
ATOM 569 O O . ALA A 1 72 ? 36.555 2.938 -66.511 1.00 91.31 72 ALA A O 1
ATOM 570 N N . THR A 1 73 ? 36.141 1.590 -68.265 1.00 91.69 73 THR A N 1
ATOM 571 C CA . THR A 1 73 ? 34.878 1.042 -67.742 1.00 91.69 73 THR A CA 1
ATOM 572 C C . THR A 1 73 ? 35.104 0.209 -66.485 1.00 91.69 73 THR A C 1
ATOM 574 O O . THR A 1 73 ? 34.383 0.389 -65.507 1.00 91.69 73 THR A O 1
ATOM 577 N N . GLN A 1 74 ? 36.155 -0.615 -66.425 1.00 92.50 74 GLN A N 1
ATOM 578 C CA . GLN A 1 74 ? 36.521 -1.360 -65.215 1.00 92.50 74 GLN A CA 1
ATOM 579 C C . GLN A 1 74 ? 36.872 -0.425 -64.049 1.00 92.50 74 GLN A C 1
ATOM 581 O O . GLN A 1 74 ? 36.453 -0.653 -62.911 1.00 92.50 74 GLN A O 1
ATOM 586 N N . ARG A 1 75 ? 37.612 0.663 -64.309 1.00 91.56 75 ARG A N 1
ATOM 587 C CA . ARG A 1 75 ? 37.915 1.680 -63.287 1.00 91.56 75 ARG A CA 1
ATOM 588 C C . ARG A 1 75 ? 36.650 2.383 -62.800 1.00 91.56 75 ARG A C 1
ATOM 590 O O . ARG A 1 75 ? 36.512 2.573 -61.591 1.00 91.56 75 ARG A O 1
ATOM 597 N N . ALA A 1 76 ? 35.742 2.742 -63.707 1.00 93.38 76 ALA A N 1
ATOM 598 C CA . ALA A 1 76 ? 34.457 3.345 -63.366 1.00 93.38 76 ALA A CA 1
ATOM 599 C C . ALA A 1 76 ? 33.601 2.384 -62.529 1.00 93.38 76 ALA A C 1
ATOM 601 O O . ALA A 1 76 ? 33.151 2.752 -61.447 1.00 93.38 76 ALA A O 1
ATOM 602 N N . HIS A 1 77 ? 33.488 1.122 -62.945 1.00 95.69 77 HIS A N 1
ATOM 603 C CA . HIS A 1 77 ? 32.736 0.098 -62.226 1.00 95.69 77 HIS A CA 1
ATOM 604 C C . HIS A 1 77 ? 33.322 -0.172 -60.830 1.00 95.69 77 HIS A C 1
ATOM 606 O O . HIS A 1 77 ? 32.585 -0.261 -59.851 1.00 95.69 77 HIS A O 1
ATOM 612 N N . LYS A 1 78 ? 34.654 -0.205 -60.686 1.00 94.56 78 LYS A N 1
ATOM 613 C CA . LYS A 1 78 ? 35.317 -0.363 -59.379 1.00 94.56 78 LYS A CA 1
ATOM 614 C C . LYS A 1 78 ? 35.128 0.850 -58.460 1.00 94.56 78 LYS A C 1
ATOM 616 O O . LYS A 1 78 ? 35.152 0.698 -57.239 1.00 94.56 78 LYS A O 1
ATOM 621 N N . ARG A 1 79 ? 34.993 2.064 -59.006 1.00 94.31 79 ARG A N 1
ATOM 622 C CA . ARG A 1 79 ? 34.623 3.258 -58.223 1.00 94.31 79 ARG A CA 1
ATOM 623 C C . ARG A 1 79 ? 33.167 3.166 -57.785 1.00 94.31 79 ARG A C 1
ATOM 625 O O . ARG A 1 79 ? 32.926 3.138 -56.587 1.00 94.31 79 ARG A O 1
ATOM 632 N N . PHE A 1 80 ? 32.260 2.944 -58.731 1.00 96.56 80 PHE A N 1
ATOM 633 C CA . PHE A 1 80 ? 30.834 2.786 -58.467 1.00 96.56 80 PHE A CA 1
ATOM 634 C C . PHE A 1 80 ? 30.548 1.714 -57.408 1.00 96.56 80 PHE A C 1
ATOM 636 O O . PHE A 1 80 ? 29.858 1.984 -56.435 1.00 96.56 80 PHE A O 1
ATOM 643 N N . LYS A 1 81 ? 31.161 0.527 -57.517 1.00 96.19 81 LYS A N 1
ATOM 644 C CA . LYS A 1 81 ? 31.008 -0.547 -56.524 1.00 96.19 81 LYS A CA 1
ATOM 645 C C . LYS A 1 81 ? 31.488 -0.132 -55.129 1.00 96.19 81 LYS A C 1
ATOM 647 O O . LYS A 1 81 ? 30.867 -0.505 -54.140 1.00 96.19 81 LYS A O 1
ATOM 652 N N . ARG A 1 82 ? 32.587 0.626 -55.032 1.00 96.31 82 ARG A N 1
ATOM 653 C CA . ARG A 1 82 ? 33.083 1.131 -53.741 1.00 96.31 82 ARG A CA 1
ATOM 654 C C . ARG A 1 82 ? 32.144 2.169 -53.146 1.00 96.31 82 ARG A C 1
ATOM 656 O O . ARG A 1 82 ? 31.894 2.112 -51.949 1.00 96.31 82 ARG A O 1
ATOM 663 N N . ASP A 1 83 ? 31.635 3.082 -53.959 1.00 96.56 83 ASP A N 1
ATOM 664 C CA . ASP A 1 83 ? 30.730 4.131 -53.492 1.00 96.56 83 ASP A CA 1
ATOM 665 C C . ASP A 1 83 ? 29.378 3.539 -53.073 1.00 96.56 83 ASP A C 1
ATOM 667 O O . ASP A 1 83 ? 28.861 3.879 -52.013 1.00 96.56 83 ASP A O 1
ATOM 671 N N . LEU A 1 84 ? 28.873 2.556 -53.823 1.00 96.25 84 LEU A N 1
ATOM 672 C CA . LEU A 1 84 ? 27.661 1.817 -53.477 1.00 96.25 84 LEU A CA 1
ATOM 673 C C . LEU A 1 84 ? 27.837 1.013 -52.180 1.00 96.25 84 LEU A C 1
ATOM 675 O O . LEU A 1 84 ? 26.964 1.047 -51.320 1.00 96.25 84 LEU A O 1
ATOM 679 N N . GLN A 1 85 ? 28.991 0.366 -51.980 1.00 95.94 85 GLN A N 1
ATOM 680 C CA . GLN A 1 85 ? 29.286 -0.321 -50.718 1.00 95.94 85 GLN A CA 1
ATOM 681 C C . GLN A 1 85 ? 29.367 0.650 -49.533 1.00 95.94 85 GLN A C 1
ATOM 683 O O . GLN A 1 85 ? 28.875 0.337 -48.452 1.00 95.94 85 GLN A O 1
ATOM 688 N N . LYS A 1 86 ? 29.966 1.832 -49.725 1.00 96.88 86 LYS A N 1
ATOM 689 C CA . LYS A 1 86 ? 29.993 2.874 -48.690 1.00 96.88 86 LYS A CA 1
ATOM 690 C C . LYS A 1 86 ? 28.585 3.335 -48.330 1.00 96.88 86 LYS A C 1
ATOM 692 O O . LYS A 1 86 ? 28.291 3.446 -47.147 1.00 96.88 86 LYS A O 1
ATOM 697 N N . LEU A 1 87 ? 27.729 3.554 -49.328 1.00 97.19 87 LEU A N 1
ATOM 698 C CA . LEU A 1 87 ? 26.344 3.970 -49.112 1.00 97.19 87 LEU A CA 1
ATOM 699 C C . LEU A 1 87 ? 25.553 2.908 -48.333 1.00 97.19 87 LEU A C 1
ATOM 701 O O . LEU A 1 87 ? 24.848 3.245 -47.389 1.00 97.19 87 LEU A O 1
ATOM 705 N N . ILE A 1 88 ? 25.713 1.626 -48.686 1.00 97.19 88 ILE A N 1
ATOM 706 C CA . ILE A 1 88 ? 25.079 0.511 -47.965 1.00 97.19 88 ILE A CA 1
ATOM 707 C C . ILE A 1 88 ? 25.536 0.480 -46.505 1.00 97.19 88 ILE A C 1
ATOM 709 O O . ILE A 1 88 ? 24.701 0.369 -45.612 1.00 97.19 88 ILE A O 1
ATOM 713 N N . ASN A 1 89 ? 26.840 0.608 -46.253 1.00 95.94 89 ASN A N 1
ATOM 714 C CA . ASN A 1 89 ? 27.367 0.587 -44.889 1.00 95.94 89 ASN A CA 1
ATOM 715 C C . ASN A 1 89 ? 26.853 1.780 -44.069 1.00 95.94 89 ASN A C 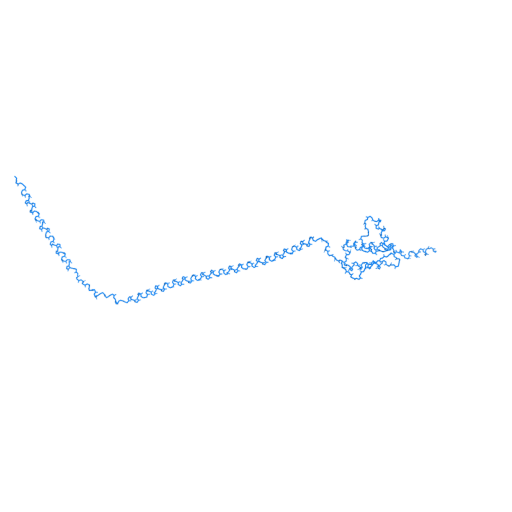1
ATOM 717 O O . ASN A 1 89 ? 26.417 1.593 -42.940 1.00 95.94 89 ASN A O 1
ATOM 721 N N . GLN A 1 90 ? 26.830 2.982 -44.654 1.00 96.50 90 GLN A N 1
ATOM 722 C CA . GLN A 1 90 ? 26.282 4.175 -44.003 1.00 96.50 90 GLN A CA 1
ATOM 723 C C . GLN A 1 90 ? 24.795 4.024 -43.678 1.00 96.50 90 GLN A C 1
ATOM 725 O O . GLN A 1 90 ? 24.362 4.408 -42.595 1.00 96.50 90 GLN A O 1
ATOM 730 N N . LEU A 1 91 ? 24.010 3.450 -44.593 1.00 97.19 91 LEU A N 1
ATOM 731 C CA . LEU A 1 91 ? 22.589 3.206 -44.358 1.00 97.19 91 LEU A CA 1
ATOM 732 C C . LEU A 1 91 ? 22.376 2.186 -43.233 1.00 97.19 91 LEU A C 1
ATOM 734 O O . LEU A 1 91 ? 21.507 2.381 -42.386 1.00 97.19 91 LEU A O 1
ATOM 738 N N . LEU A 1 92 ? 23.189 1.128 -43.200 1.00 96.69 92 LEU A N 1
ATOM 739 C CA . LEU A 1 92 ? 23.131 0.106 -42.159 1.00 96.69 92 LEU A CA 1
ATOM 740 C C . LEU A 1 92 ? 23.508 0.678 -40.784 1.00 96.69 92 LEU A C 1
ATOM 742 O O . LEU A 1 92 ? 22.826 0.409 -39.797 1.00 96.69 92 LEU A O 1
ATOM 746 N N . GLU A 1 93 ? 24.554 1.505 -40.721 1.00 96.31 93 GLU A N 1
ATOM 747 C CA . GLU A 1 93 ? 24.959 2.216 -39.504 1.00 96.31 93 GLU A CA 1
ATOM 748 C C . GLU A 1 93 ? 23.868 3.181 -39.028 1.00 96.31 93 GLU A C 1
ATOM 750 O O . GLU A 1 93 ? 23.530 3.179 -37.845 1.00 96.31 93 GLU A O 1
ATOM 755 N N . ALA A 1 94 ? 23.267 3.952 -39.939 1.00 96.12 94 ALA A N 1
ATOM 756 C CA . ALA A 1 94 ? 22.160 4.845 -39.610 1.00 96.12 94 ALA A CA 1
ATOM 757 C C . ALA A 1 94 ? 20.962 4.064 -39.049 1.00 96.12 94 ALA A C 1
ATOM 759 O O . ALA A 1 94 ? 20.416 4.439 -38.014 1.00 96.12 94 ALA A O 1
ATOM 760 N N . GLN A 1 95 ? 20.599 2.934 -39.663 1.00 95.06 95 GLN A N 1
ATOM 761 C CA . GLN A 1 95 ? 19.512 2.083 -39.178 1.00 95.06 95 GLN A CA 1
ATOM 762 C C . GLN A 1 95 ? 19.819 1.490 -37.793 1.00 95.06 95 GLN A C 1
ATOM 764 O O . GLN A 1 95 ? 18.945 1.476 -36.923 1.00 95.06 95 GLN A O 1
ATOM 769 N N . ALA A 1 96 ? 21.059 1.047 -37.557 1.00 95.31 96 ALA A N 1
ATOM 770 C CA . ALA A 1 96 ? 21.496 0.542 -36.257 1.00 95.31 96 ALA A CA 1
ATOM 771 C C . ALA A 1 96 ? 21.446 1.631 -35.172 1.00 95.31 96 ALA A C 1
ATOM 773 O O . ALA A 1 96 ? 20.995 1.375 -34.052 1.00 95.31 96 ALA A O 1
ATOM 774 N N . GLN A 1 97 ? 21.853 2.858 -35.507 1.00 95.00 97 GLN A N 1
ATOM 775 C CA . GLN A 1 97 ? 21.754 4.008 -34.609 1.00 95.00 97 GLN A CA 1
ATOM 776 C C . GLN A 1 97 ? 20.296 4.350 -34.293 1.00 95.00 97 GLN A C 1
ATOM 778 O O . GLN A 1 97 ? 19.961 4.504 -33.120 1.00 95.00 97 GLN A O 1
ATOM 783 N N . THR A 1 98 ? 19.415 4.399 -35.298 1.00 95.38 98 THR A N 1
ATOM 784 C CA . THR A 1 98 ? 17.984 4.665 -35.090 1.00 95.38 98 THR A CA 1
ATOM 785 C C . THR A 1 98 ? 17.342 3.603 -34.203 1.00 95.38 98 THR A C 1
ATOM 787 O O . THR A 1 98 ? 16.655 3.947 -33.246 1.00 95.38 98 THR A O 1
ATOM 790 N N . HIS A 1 99 ? 17.604 2.319 -34.457 1.00 94.88 99 HIS A N 1
ATOM 791 C CA . HIS A 1 99 ? 17.070 1.238 -33.629 1.00 94.88 99 HIS A CA 1
ATOM 792 C C . HIS A 1 99 ? 17.569 1.329 -32.179 1.00 94.88 99 HIS A C 1
ATOM 794 O O . HIS A 1 99 ? 16.792 1.187 -31.236 1.00 94.88 99 HIS A O 1
ATOM 800 N N . THR A 1 100 ? 18.861 1.616 -31.991 1.00 95.38 100 THR A N 1
ATOM 801 C CA . THR A 1 100 ? 19.448 1.795 -30.654 1.00 95.38 100 THR A CA 1
ATOM 802 C C . THR A 1 100 ? 18.825 2.982 -29.924 1.00 95.38 100 THR A C 1
ATOM 804 O O . THR A 1 100 ? 18.562 2.889 -28.727 1.00 95.38 100 THR A O 1
ATOM 807 N N . GLN A 1 101 ? 18.563 4.085 -30.629 1.00 94.81 101 GLN A N 1
ATOM 808 C CA . GLN A 1 101 ? 17.928 5.265 -30.052 1.00 94.81 101 GLN A CA 1
ATOM 809 C C . GLN A 1 101 ? 16.491 4.970 -29.608 1.00 94.81 101 GLN A C 1
ATOM 811 O O . GLN A 1 101 ? 16.155 5.246 -28.464 1.00 94.81 101 GLN A O 1
ATOM 816 N N . VAL A 1 102 ? 15.686 4.323 -30.458 1.00 96.19 102 VAL A N 1
ATOM 817 C CA . VAL A 1 102 ? 14.297 3.953 -30.130 1.00 96.19 102 VAL A CA 1
ATOM 818 C C . VAL A 1 102 ? 14.230 3.037 -28.907 1.00 96.19 102 VAL A C 1
ATOM 820 O O . VAL A 1 102 ? 13.388 3.242 -28.038 1.00 96.19 102 VAL A O 1
ATOM 823 N N . MET A 1 103 ? 15.134 2.058 -28.801 1.00 95.00 103 MET A N 1
ATOM 824 C CA . MET A 1 103 ? 15.212 1.191 -27.619 1.00 95.00 103 MET A CA 1
ATOM 825 C C . MET A 1 103 ? 15.544 1.984 -26.350 1.00 95.00 103 MET A C 1
ATOM 827 O O . MET A 1 103 ? 14.931 1.757 -25.308 1.00 95.00 103 MET A O 1
ATOM 831 N N . ARG A 1 104 ? 16.481 2.937 -26.442 1.00 95.44 104 ARG A N 1
ATOM 832 C CA . ARG A 1 104 ? 16.853 3.809 -25.321 1.00 95.44 104 ARG A CA 1
ATOM 833 C C . ARG A 1 104 ? 15.692 4.703 -24.890 1.00 95.44 104 ARG A C 1
ATOM 835 O O . ARG A 1 104 ? 15.412 4.795 -23.699 1.00 95.44 104 ARG A O 1
ATOM 842 N N . ASP A 1 105 ? 14.991 5.301 -25.847 1.00 95.50 105 ASP A N 1
ATOM 843 C CA . ASP A 1 105 ? 13.831 6.155 -25.582 1.00 95.50 105 ASP A CA 1
ATOM 844 C C . ASP A 1 105 ? 12.678 5.345 -24.970 1.00 95.50 105 ASP A C 1
ATOM 846 O O . ASP A 1 105 ? 12.002 5.809 -24.052 1.00 95.50 105 ASP A O 1
ATOM 850 N N . GLN A 1 106 ? 12.485 4.099 -25.414 1.00 94.75 106 GLN A N 1
ATOM 851 C CA . GLN A 1 106 ? 11.488 3.196 -24.842 1.00 94.75 106 GLN A CA 1
ATOM 852 C C . GLN A 1 106 ? 11.832 2.781 -23.403 1.00 94.75 106 GLN A C 1
ATOM 854 O O . GLN A 1 106 ? 10.936 2.748 -22.558 1.00 94.75 106 GLN A O 1
ATOM 859 N N . GLN A 1 107 ? 13.109 2.521 -23.103 1.00 94.25 107 GLN A N 1
ATOM 860 C CA . GLN A 1 107 ? 13.573 2.287 -21.731 1.00 94.25 107 GLN A CA 1
ATOM 861 C C . GLN A 1 107 ? 13.355 3.513 -20.843 1.00 94.25 107 GLN A C 1
ATOM 863 O O . GLN A 1 107 ? 12.748 3.387 -19.783 1.00 94.25 107 GLN A O 1
ATOM 868 N N . ALA A 1 108 ? 13.769 4.698 -21.298 1.00 95.75 108 ALA A N 1
ATOM 869 C CA . ALA A 1 108 ? 13.571 5.940 -20.556 1.00 95.75 108 ALA A CA 1
ATOM 870 C C . ALA A 1 108 ? 12.080 6.204 -20.282 1.00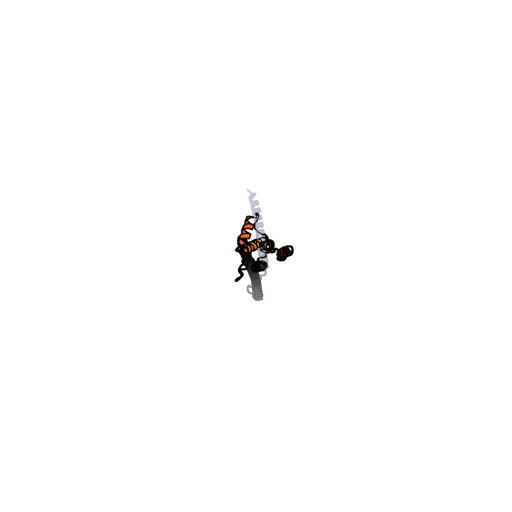 95.75 108 ALA A C 1
ATOM 872 O O . ALA A 1 108 ? 11.711 6.626 -19.187 1.00 95.75 108 ALA A O 1
ATOM 873 N N . HIS A 1 109 ? 11.205 5.896 -21.245 1.00 95.31 109 HIS A N 1
ATOM 874 C CA . HIS A 1 109 ? 9.762 6.003 -21.053 1.00 95.31 109 HIS A CA 1
ATOM 875 C C . HIS A 1 109 ? 9.234 5.027 -19.989 1.00 95.31 109 HIS A C 1
ATOM 877 O O . HIS A 1 109 ? 8.431 5.427 -19.147 1.00 95.31 109 HIS A O 1
ATOM 883 N N . GLN A 1 110 ? 9.688 3.767 -19.988 1.00 93.19 110 GLN A N 1
ATOM 884 C CA . GLN A 1 110 ? 9.313 2.796 -18.951 1.00 93.19 110 GLN A CA 1
A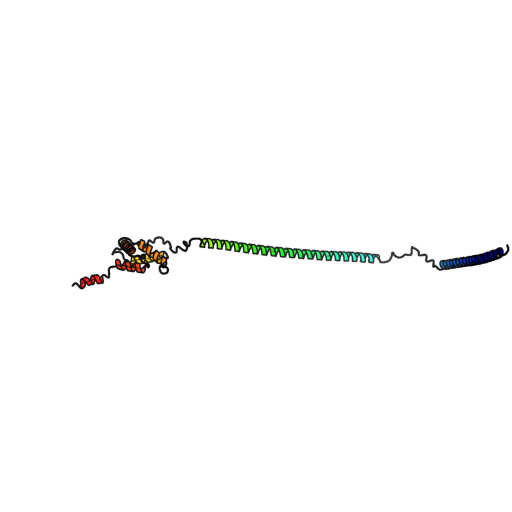TOM 885 C C . GLN A 1 110 ? 9.801 3.220 -17.562 1.00 93.19 110 GLN A C 1
ATOM 887 O O . GLN A 1 110 ? 9.033 3.169 -16.602 1.00 93.19 110 GLN A O 1
ATOM 892 N N . GLU A 1 111 ? 11.046 3.683 -17.447 1.00 95.62 111 GLU A N 1
ATOM 893 C CA . GLU A 1 111 ? 11.596 4.192 -16.186 1.00 95.62 111 GLU A CA 1
ATOM 894 C C . GLU A 1 111 ? 10.798 5.395 -15.678 1.00 95.62 111 GLU A C 1
ATOM 896 O O . GLU A 1 111 ? 10.445 5.455 -14.501 1.00 95.62 111 GLU A O 1
ATOM 901 N N . GLN A 1 112 ? 10.425 6.317 -16.568 1.00 95.75 112 GLN A N 1
ATOM 902 C CA . GLN A 1 112 ? 9.602 7.467 -16.209 1.00 95.75 112 GLN A CA 1
ATOM 903 C C . GLN A 1 112 ? 8.210 7.049 -15.706 1.00 95.75 112 GLN A C 1
ATOM 905 O O . GLN A 1 112 ? 7.711 7.638 -14.744 1.00 95.75 112 GLN A O 1
ATOM 910 N N . GLN A 1 113 ? 7.594 6.018 -16.298 1.00 93.50 113 GLN A N 1
ATOM 911 C CA . GLN A 1 113 ? 6.329 5.463 -15.798 1.00 93.50 113 GLN A CA 1
ATOM 912 C C . GLN A 1 113 ? 6.480 4.839 -14.404 1.00 93.50 113 GLN A C 1
ATOM 914 O O . GLN A 1 113 ? 5.616 5.046 -13.549 1.00 93.50 113 GLN A O 1
ATOM 919 N N . LEU A 1 114 ? 7.575 4.117 -14.150 1.00 96.12 114 LEU A N 1
ATOM 920 C CA . LEU A 1 114 ? 7.858 3.526 -12.837 1.00 96.12 114 LEU A CA 1
ATOM 921 C C . LEU A 1 114 ? 8.081 4.599 -11.768 1.00 96.12 114 LEU A C 1
ATOM 923 O O . LEU A 1 114 ? 7.522 4.496 -10.677 1.00 96.12 114 LEU A O 1
ATOM 927 N N . ILE A 1 115 ? 8.833 5.653 -12.091 1.00 96.44 115 ILE A N 1
ATOM 928 C CA . ILE A 1 115 ? 9.060 6.789 -11.189 1.00 96.44 115 ILE A CA 1
ATOM 929 C C . ILE A 1 115 ? 7.737 7.482 -10.861 1.00 96.44 115 ILE A C 1
ATOM 931 O O . ILE A 1 115 ? 7.471 7.763 -9.694 1.00 96.44 115 ILE A O 1
ATOM 935 N N . LEU A 1 116 ? 6.882 7.720 -11.861 1.00 95.69 116 LEU A N 1
ATOM 936 C CA . LEU A 1 116 ? 5.569 8.327 -11.641 1.00 95.69 116 LEU A CA 1
ATOM 937 C C . LEU A 1 116 ? 4.699 7.462 -10.718 1.00 95.69 116 LEU A C 1
ATOM 939 O O . LEU A 1 116 ? 4.072 7.978 -9.794 1.00 95.69 116 LEU A O 1
ATOM 943 N N . HIS A 1 117 ? 4.673 6.146 -10.947 1.00 94.25 117 HIS A N 1
ATOM 944 C CA . HIS A 1 117 ? 3.928 5.219 -10.100 1.00 94.25 117 HIS A CA 1
ATOM 945 C C . HIS A 1 117 ? 4.451 5.223 -8.658 1.00 94.25 117 HIS A C 1
ATOM 947 O O . HIS A 1 117 ? 3.664 5.286 -7.715 1.00 94.25 117 HIS A O 1
ATOM 953 N N . GLN A 1 118 ? 5.774 5.225 -8.483 1.00 94.31 118 GLN A N 1
ATOM 954 C CA . GLN A 1 118 ? 6.404 5.298 -7.169 1.00 94.31 118 GLN A CA 1
ATOM 955 C C . GLN A 1 118 ? 6.091 6.618 -6.456 1.00 94.31 118 GLN A C 1
ATOM 957 O O . GLN A 1 118 ? 5.697 6.594 -5.296 1.00 94.31 118 GLN A O 1
ATOM 962 N N . GLN A 1 119 ? 6.150 7.755 -7.153 1.00 94.25 119 GLN A N 1
ATOM 963 C CA . GLN A 1 119 ? 5.769 9.053 -6.586 1.00 94.25 119 GLN A CA 1
ATOM 964 C C . GLN A 1 119 ? 4.302 9.097 -6.149 1.00 94.25 119 GLN A C 1
ATOM 966 O O . GLN A 1 119 ? 4.000 9.640 -5.089 1.00 94.25 119 GLN A O 1
ATOM 971 N N . LEU A 1 120 ? 3.386 8.520 -6.934 1.00 92.88 120 LEU A N 1
ATOM 972 C CA . LEU A 1 120 ? 1.977 8.411 -6.544 1.00 92.88 120 LEU A CA 1
ATOM 973 C C . LEU A 1 120 ? 1.804 7.543 -5.293 1.00 92.88 120 LEU A C 1
ATOM 975 O O . LEU A 1 120 ? 1.044 7.910 -4.395 1.00 92.88 120 LEU A O 1
ATOM 979 N N . GLN A 1 121 ? 2.527 6.425 -5.208 1.00 89.06 121 GLN A N 1
ATOM 980 C CA . GLN A 1 121 ? 2.516 5.558 -4.031 1.00 89.06 121 GLN A CA 1
ATOM 981 C C . GLN A 1 121 ? 3.065 6.281 -2.792 1.00 89.06 121 GLN A C 1
ATOM 983 O O . GLN A 1 121 ? 2.467 6.203 -1.719 1.00 89.06 121 GLN A O 1
ATOM 988 N N . ASP A 1 122 ? 4.159 7.026 -2.939 1.00 90.62 122 ASP A N 1
ATOM 989 C CA . ASP A 1 122 ? 4.761 7.802 -1.855 1.00 90.62 122 ASP A CA 1
ATOM 990 C C . ASP A 1 122 ? 3.855 8.951 -1.411 1.00 90.62 122 ASP A C 1
ATOM 992 O O . ASP A 1 122 ? 3.704 9.180 -0.212 1.00 90.62 122 ASP A O 1
ATOM 996 N N . ALA A 1 123 ? 3.188 9.632 -2.346 1.00 90.56 123 ALA A N 1
ATOM 997 C CA . ALA A 1 123 ? 2.197 10.656 -2.031 1.00 90.56 123 ALA A CA 1
ATOM 998 C C . ALA A 1 123 ? 0.997 10.064 -1.274 1.00 90.56 123 ALA A C 1
ATOM 1000 O O . ALA A 1 123 ? 0.552 10.652 -0.288 1.00 90.56 123 ALA A O 1
ATOM 1001 N N . MET A 1 124 ? 0.509 8.880 -1.670 1.00 85.50 124 MET A N 1
ATOM 1002 C CA . MET A 1 124 ? -0.525 8.166 -0.913 1.00 85.50 124 MET A CA 1
ATOM 1003 C C . MET A 1 124 ? -0.052 7.784 0.491 1.00 85.50 124 MET A C 1
ATOM 1005 O O . MET A 1 124 ? -0.792 7.981 1.452 1.00 85.50 124 MET A O 1
ATOM 1009 N N . ASN A 1 125 ? 1.175 7.281 0.633 1.00 85.50 125 ASN A N 1
ATOM 1010 C CA . ASN A 1 125 ? 1.746 6.936 1.935 1.00 85.50 125 ASN A CA 1
ATOM 1011 C C . ASN A 1 125 ? 1.919 8.176 2.828 1.00 85.50 125 ASN A C 1
ATOM 1013 O O . ASN A 1 125 ? 1.648 8.106 4.026 1.00 85.50 125 ASN A O 1
ATOM 1017 N N . GLN A 1 126 ? 2.320 9.317 2.260 1.00 82.75 126 GLN A N 1
ATOM 1018 C CA . GLN A 1 126 ? 2.420 10.600 2.964 1.00 82.75 126 GLN A CA 1
ATOM 1019 C C . GLN A 1 126 ? 1.049 11.135 3.387 1.00 82.75 126 GLN A C 1
ATOM 1021 O O . GLN A 1 126 ? 0.905 11.632 4.501 1.00 82.75 126 GLN A O 1
ATOM 1026 N N . LEU A 1 127 ? 0.021 11.000 2.543 1.00 77.81 127 LEU A N 1
ATOM 1027 C CA . LEU A 1 127 ? -1.353 11.330 2.930 1.00 77.81 127 LEU A CA 1
ATOM 1028 C C . LEU A 1 127 ? -1.862 10.397 4.036 1.00 77.81 127 LEU A C 1
ATOM 1030 O O . LEU A 1 127 ? -2.521 10.852 4.965 1.00 77.81 127 LEU A O 1
ATOM 1034 N N . ALA A 1 128 ? -1.532 9.106 3.966 1.00 68.31 128 ALA A N 1
ATOM 1035 C CA . ALA A 1 128 ? -1.892 8.128 4.990 1.00 68.31 128 ALA A CA 1
ATOM 1036 C C . ALA A 1 128 ? -1.177 8.381 6.328 1.00 68.31 128 ALA A C 1
ATOM 1038 O O . ALA A 1 128 ? -1.737 8.083 7.377 1.00 68.31 128 ALA A O 1
ATOM 1039 N N . SER A 1 129 ? 0.031 8.951 6.307 1.00 63.91 129 SER A N 1
ATOM 1040 C CA . SER A 1 129 ? 0.785 9.313 7.517 1.00 63.91 129 SER A CA 1
ATOM 1041 C C . SER A 1 129 ? 0.470 10.715 8.054 1.00 63.91 129 SER A C 1
ATOM 1043 O O . SER A 1 129 ? 0.793 10.999 9.204 1.00 63.91 129 SER A O 1
ATOM 1045 N N . GLN A 1 130 ? -0.193 11.569 7.265 1.00 58.62 130 GLN A N 1
ATOM 1046 C CA . GLN A 1 130 ? -0.752 12.852 7.712 1.00 58.62 130 GLN A CA 1
ATOM 1047 C C . GLN A 1 130 ? -2.233 12.782 8.098 1.00 58.62 130 GLN A C 1
ATOM 1049 O O . GLN A 1 130 ? -2.750 13.736 8.683 1.00 58.62 130 GLN A O 1
ATOM 1054 N N . GLN A 1 131 ? -2.928 11.675 7.821 1.00 45.78 131 GLN A N 1
ATOM 1055 C CA . GLN A 1 131 ? -4.160 11.406 8.551 1.00 45.78 131 GLN A CA 1
ATOM 1056 C C . GLN A 1 131 ? -3.794 11.242 10.029 1.00 45.78 131 GLN A C 1
ATOM 1058 O O . GLN A 1 131 ? -2.837 10.523 10.337 1.00 45.78 131 GLN A O 1
ATOM 1063 N N . PRO A 1 132 ? -4.530 11.886 10.954 1.00 46.06 132 PRO A N 1
ATOM 1064 C CA . PRO A 1 132 ? -4.434 11.531 12.356 1.00 46.06 132 PRO A CA 1
ATOM 1065 C C . PRO A 1 132 ? -4.547 10.014 12.455 1.00 46.06 132 PRO A C 1
ATOM 1067 O O . PRO A 1 132 ? -5.341 9.391 11.743 1.00 46.06 132 PRO A O 1
ATOM 1070 N N . VAL A 1 133 ? -3.763 9.419 13.344 1.00 45.22 133 VAL A N 1
ATOM 1071 C CA . VAL A 1 133 ? -3.860 8.015 13.757 1.00 45.22 133 VAL A CA 1
ATOM 1072 C C . VAL A 1 133 ? -5.187 7.795 14.517 1.00 45.22 133 VAL A C 1
ATOM 1074 O O . VAL A 1 133 ? -5.219 7.275 15.619 1.00 45.22 133 VAL A O 1
ATOM 1077 N N . GLU A 1 134 ? -6.305 8.248 13.958 1.00 44.66 134 GLU A N 1
ATOM 1078 C CA . GLU A 1 134 ? -7.670 8.016 14.423 1.00 44.66 134 GLU A CA 1
ATOM 1079 C C . GLU A 1 134 ? -8.383 6.990 13.536 1.00 44.66 134 GLU A C 1
ATOM 1081 O O . GLU A 1 134 ? -9.424 6.468 13.915 1.00 44.66 134 GLU A O 1
ATOM 1086 N N . LEU A 1 135 ? -7.792 6.619 12.392 1.00 43.34 135 LEU A N 1
ATOM 1087 C CA . LEU A 1 135 ? -8.306 5.564 11.515 1.00 43.34 135 LEU A CA 1
ATOM 1088 C C . LEU A 1 135 ? -7.450 4.289 11.515 1.00 43.34 135 LEU A C 1
ATOM 1090 O O . LEU A 1 135 ? -7.540 3.467 10.601 1.00 43.34 135 LEU A O 1
ATOM 1094 N N . GLN A 1 136 ? -6.625 4.063 12.541 1.00 43.44 136 GLN A N 1
ATOM 1095 C CA . GLN A 1 136 ? -6.093 2.722 12.782 1.00 43.44 136 GLN A CA 1
ATOM 1096 C C . GLN A 1 136 ? -7.181 1.859 13.415 1.00 43.44 136 GLN A C 1
ATOM 1098 O O . GLN A 1 136 ? -7.200 1.626 14.615 1.00 43.44 136 GLN A O 1
ATOM 1103 N N . ARG A 1 137 ? -8.035 1.332 12.533 1.00 46.12 137 ARG A N 1
ATOM 1104 C CA . ARG A 1 137 ? -8.912 0.189 12.773 1.00 46.12 137 ARG A CA 1
ATOM 1105 C C . ARG A 1 137 ? -9.901 0.441 13.909 1.00 46.12 137 ARG A C 1
ATOM 1107 O O . ARG A 1 137 ? -9.645 0.096 15.058 1.00 46.12 137 ARG A O 1
ATOM 1114 N N . ASP A 1 138 ? -11.108 0.855 13.543 1.00 47.81 138 ASP A N 1
ATOM 1115 C CA . ASP A 1 138 ? -12.287 0.299 14.202 1.00 47.81 138 ASP A CA 1
ATOM 1116 C C . ASP A 1 138 ? -12.200 -1.240 14.089 1.00 47.81 138 ASP A C 1
ATOM 1118 O O . ASP A 1 138 ? -12.723 -1.867 13.170 1.00 47.81 138 ASP A O 1
ATOM 1122 N N . THR A 1 139 ? -11.461 -1.879 15.001 1.00 54.78 139 THR A N 1
ATOM 1123 C CA . THR A 1 139 ? -11.606 -3.304 15.315 1.00 54.78 139 THR A CA 1
ATOM 1124 C C . THR A 1 139 ? -13.000 -3.574 15.853 1.00 54.78 139 THR A C 1
ATOM 1126 O O . THR A 1 139 ? -13.444 -4.721 15.803 1.00 54.78 139 THR A O 1
ATOM 1129 N N . GLU A 1 140 ? -13.684 -2.523 16.317 1.00 57.59 140 GLU A N 1
ATOM 1130 C CA . GLU A 1 140 ? -15.049 -2.558 16.792 1.00 57.59 140 GLU A CA 1
ATOM 1131 C C . GLU A 1 140 ? -16.023 -2.880 15.655 1.00 57.59 140 GLU A C 1
ATOM 1133 O O . GLU A 1 140 ? -16.459 -2.017 14.891 1.00 57.59 140 GLU A O 1
ATOM 1138 N N . ARG A 1 141 ? -16.401 -4.155 15.537 1.00 68.81 141 ARG A N 1
ATOM 1139 C CA . ARG A 1 141 ? -17.456 -4.547 14.600 1.00 68.81 141 ARG A CA 1
ATOM 1140 C C . ARG A 1 141 ? -18.803 -4.042 15.106 1.00 68.81 141 ARG A C 1
ATOM 1142 O O . ARG A 1 141 ? -19.189 -4.282 16.253 1.00 68.81 141 ARG A O 1
ATOM 1149 N N . ARG A 1 142 ? -19.564 -3.384 14.228 1.00 68.69 142 ARG A N 1
ATOM 1150 C CA . ARG A 1 142 ? -20.999 -3.182 14.449 1.00 68.69 142 ARG A CA 1
ATOM 1151 C C . ARG A 1 142 ? -21.693 -4.532 14.300 1.00 68.69 142 ARG A C 1
ATOM 1153 O O . ARG A 1 142 ? -21.670 -5.122 13.225 1.00 68.69 142 ARG A O 1
ATOM 1160 N N . VAL A 1 143 ? -22.270 -5.020 15.392 1.00 67.19 143 VAL A N 1
ATOM 1161 C CA . VAL A 1 143 ? -23.068 -6.247 15.415 1.00 67.19 143 VAL A CA 1
ATOM 1162 C C . VAL A 1 143 ? -24.531 -5.833 15.476 1.00 67.19 143 VAL A C 1
ATOM 1164 O O . VAL A 1 143 ? -24.966 -5.245 16.465 1.00 67.19 143 VAL A O 1
ATOM 1167 N N . GLU A 1 144 ? -25.273 -6.076 14.398 1.00 72.25 144 GLU A N 1
ATOM 1168 C CA . GLU A 1 144 ? -26.706 -5.781 14.351 1.00 72.25 144 GLU A CA 1
ATOM 1169 C C . GLU A 1 144 ? -27.478 -6.697 15.312 1.00 72.25 144 GLU A C 1
ATOM 1171 O O . GLU A 1 144 ? -27.162 -7.877 15.455 1.00 72.25 144 GLU A O 1
ATOM 1176 N N . GLY A 1 145 ? -28.483 -6.147 16.001 1.00 74.00 145 GLY A N 1
ATOM 1177 C CA . GLY A 1 145 ? -29.350 -6.905 16.912 1.00 74.00 145 GLY A CA 1
ATOM 1178 C C . GLY A 1 145 ? -28.767 -7.214 18.298 1.00 74.00 145 GLY A C 1
ATOM 1179 O O . GLY A 1 145 ? -29.449 -7.847 19.101 1.00 74.00 145 GLY A O 1
ATOM 1180 N N . LEU A 1 146 ? -27.549 -6.757 18.611 1.00 80.50 146 LEU A N 1
ATOM 1181 C CA . LEU A 1 146 ? -26.923 -6.948 19.922 1.00 80.50 146 LEU A CA 1
ATOM 1182 C C . LEU A 1 146 ? -26.903 -5.634 20.721 1.00 80.50 146 LEU A C 1
ATOM 1184 O O . LEU A 1 146 ? -26.244 -4.670 20.332 1.00 80.50 146 LEU A O 1
ATOM 1188 N N . SER A 1 147 ? -27.599 -5.597 21.857 1.00 84.19 147 SER A N 1
ATOM 1189 C CA . SER A 1 147 ? -27.582 -4.467 22.794 1.00 84.19 147 SER A CA 1
ATOM 1190 C C . SER A 1 147 ? -26.688 -4.757 23.998 1.00 84.19 147 SER A C 1
ATOM 1192 O O . SER A 1 147 ? -26.541 -5.913 24.399 1.00 84.19 147 SER A O 1
ATOM 1194 N N . MET A 1 148 ? -26.120 -3.711 24.607 1.00 87.94 148 MET A N 1
ATOM 1195 C CA . MET A 1 148 ? -25.395 -3.887 25.865 1.00 87.94 148 MET A CA 1
ATOM 1196 C C . MET A 1 148 ? -26.376 -4.350 26.960 1.00 87.94 148 MET A C 1
ATOM 1198 O O . MET A 1 148 ? -27.462 -3.774 27.069 1.00 87.94 148 MET A O 1
ATOM 1202 N N . PRO A 1 149 ? -26.042 -5.383 27.755 1.00 88.94 149 PRO A N 1
ATOM 1203 C CA . PRO A 1 149 ? -26.867 -5.803 28.882 1.00 88.94 149 PRO A CA 1
ATOM 1204 C C . PRO A 1 149 ? -26.942 -4.713 29.952 1.00 88.94 149 PRO A C 1
ATOM 1206 O O . PRO A 1 149 ? -25.934 -4.079 30.252 1.00 88.94 149 PRO A O 1
ATOM 1209 N N . ALA A 1 150 ? -28.116 -4.544 30.554 1.00 91.44 150 ALA A N 1
ATOM 1210 C CA . ALA A 1 150 ? -28.309 -3.689 31.718 1.00 91.44 150 ALA A CA 1
ATOM 1211 C C . ALA A 1 150 ? -28.331 -4.525 33.005 1.00 91.44 150 ALA A C 1
ATOM 1213 O O . ALA A 1 150 ? -28.798 -5.667 32.995 1.00 91.44 150 ALA A O 1
ATOM 1214 N N . TYR A 1 151 ? -27.848 -3.942 34.101 1.00 91.69 151 TYR A N 1
ATOM 1215 C CA . TYR A 1 151 ? -27.908 -4.527 35.442 1.00 91.69 151 TYR A CA 1
ATOM 1216 C C . TYR A 1 151 ? -28.396 -3.480 36.435 1.00 91.69 151 TYR A C 1
ATOM 1218 O O . TYR A 1 151 ? -27.824 -2.393 36.505 1.00 91.69 151 TYR A O 1
ATOM 1226 N N . HIS A 1 152 ? -29.450 -3.796 37.186 1.00 89.81 152 HIS A N 1
ATOM 1227 C CA . HIS A 1 152 ? -30.128 -2.859 38.079 1.00 89.81 152 HIS A CA 1
ATOM 1228 C C . HIS A 1 152 ? -29.666 -2.986 39.536 1.00 89.81 152 HIS A C 1
ATOM 1230 O O . HIS A 1 152 ? -29.900 -2.075 40.332 1.00 89.81 152 HIS A O 1
ATOM 1236 N N . GLY A 1 153 ? -29.016 -4.099 39.893 1.00 86.12 153 GLY A N 1
ATOM 1237 C CA . GLY A 1 153 ? -28.636 -4.404 41.277 1.00 86.12 153 GLY A CA 1
ATOM 1238 C C . GLY A 1 153 ? -29.757 -5.057 42.085 1.00 86.12 153 GLY A C 1
ATOM 1239 O O . GLY A 1 153 ? -29.724 -5.032 43.309 1.00 86.12 153 GLY A O 1
ATOM 1240 N N . ASN A 1 154 ? -30.768 -5.623 41.421 1.00 85.56 154 ASN A N 1
ATOM 1241 C CA . ASN A 1 154 ? -31.865 -6.294 42.111 1.00 85.56 154 ASN A CA 1
ATOM 1242 C C . ASN A 1 154 ? -31.461 -7.717 42.524 1.00 85.56 154 ASN A C 1
ATOM 1244 O O . ASN A 1 154 ? -30.857 -8.438 41.739 1.00 85.56 154 ASN A O 1
ATOM 1248 N N . HIS A 1 155 ? -31.938 -8.186 43.680 1.00 76.88 155 HIS A N 1
ATOM 1249 C CA . HIS A 1 155 ? -31.721 -9.561 44.167 1.00 76.88 155 HIS A CA 1
ATOM 1250 C C . HIS A 1 155 ? -32.196 -10.666 43.200 1.00 76.88 155 HIS A C 1
ATOM 1252 O O . HIS A 1 155 ? -31.744 -11.804 43.280 1.00 76.88 155 HIS A O 1
ATOM 1258 N N . ASN A 1 156 ? -33.120 -10.342 42.290 1.00 80.44 156 ASN A N 1
ATOM 1259 C CA . ASN A 1 156 ? -33.654 -11.277 41.297 1.00 80.44 156 ASN A CA 1
ATOM 1260 C C . ASN A 1 156 ? -32.783 -11.364 40.028 1.00 80.44 156 ASN A C 1
ATOM 1262 O O . ASN A 1 156 ? -33.066 -12.172 39.143 1.00 80.44 156 ASN A O 1
ATOM 1266 N N . GLU A 1 157 ? -31.758 -10.518 39.901 1.00 84.06 157 GLU A N 1
ATOM 1267 C CA . GLU A 1 157 ? -30.832 -10.512 38.773 1.00 84.06 157 GLU A CA 1
ATOM 1268 C C . GLU A 1 157 ? -29.570 -11.309 39.109 1.00 84.06 157 GLU A C 1
ATOM 1270 O O . GLU A 1 157 ? -28.943 -11.126 40.146 1.00 84.06 157 GLU A O 1
ATOM 1275 N N . CYS A 1 158 ? -29.161 -12.196 38.202 1.00 86.12 158 CYS A N 1
ATOM 1276 C CA . CYS A 1 158 ? -27.941 -12.973 38.378 1.00 86.12 158 CYS A CA 1
ATOM 1277 C C . CYS A 1 158 ? -26.731 -12.203 37.830 1.00 86.12 158 CYS A C 1
ATOM 1279 O O . CYS A 1 158 ? -26.606 -12.026 36.612 1.00 86.12 158 CYS A O 1
ATOM 1281 N N . ILE A 1 159 ? -25.807 -11.821 38.718 1.00 86.38 159 ILE A N 1
ATOM 1282 C CA . ILE A 1 159 ? -24.540 -11.156 38.365 1.00 86.38 159 ILE A CA 1
ATOM 1283 C C . ILE A 1 159 ? -23.756 -11.991 37.347 1.00 86.38 159 ILE A C 1
ATOM 1285 O O . ILE A 1 159 ? -23.289 -11.463 36.340 1.00 86.38 159 ILE A O 1
ATOM 1289 N N . GLY A 1 160 ? -23.666 -13.310 37.549 1.00 86.12 160 GLY A N 1
ATOM 1290 C CA . GLY A 1 160 ? -22.952 -14.205 36.634 1.00 86.12 160 GLY A CA 1
ATOM 1291 C C . GLY A 1 160 ? -23.504 -14.173 35.205 1.00 86.12 160 GLY A C 1
ATOM 1292 O O . GLY A 1 160 ? -22.738 -14.114 34.242 1.00 86.12 160 GLY A O 1
ATOM 1293 N N . LEU A 1 161 ? -24.833 -14.136 35.050 1.00 87.75 161 LEU A N 1
ATOM 1294 C CA . LEU A 1 161 ? -25.478 -14.036 33.738 1.00 87.75 161 LEU A CA 1
ATOM 1295 C C . LEU A 1 161 ? -25.253 -12.661 33.095 1.00 87.75 161 LEU A C 1
ATOM 1297 O O . LEU A 1 161 ? -25.020 -12.582 31.887 1.00 87.75 161 LEU A O 1
ATOM 1301 N N . TYR A 1 162 ? -25.301 -11.590 33.888 1.00 90.25 162 TYR A N 1
ATOM 1302 C CA . TYR A 1 162 ? -24.988 -10.238 33.428 1.00 90.25 162 TYR A CA 1
ATOM 1303 C C . TYR A 1 162 ? -23.548 -10.140 32.908 1.00 90.25 162 TYR A C 1
ATOM 1305 O O . TYR A 1 162 ? -23.336 -9.745 31.760 1.00 90.25 162 TYR A O 1
ATOM 1313 N N . ILE A 1 163 ? -22.570 -10.578 33.706 1.00 90.31 163 ILE A N 1
ATOM 1314 C CA . ILE A 1 163 ? -21.150 -10.543 33.342 1.00 90.31 163 ILE A CA 1
ATOM 1315 C C . ILE A 1 163 ? -20.875 -11.398 32.107 1.00 90.31 163 ILE A C 1
ATOM 1317 O O . ILE A 1 163 ? -20.139 -10.967 31.218 1.00 90.31 163 ILE A O 1
ATOM 1321 N N . HIS A 1 164 ? -21.485 -12.582 32.010 1.00 90.06 164 HIS A N 1
ATOM 1322 C CA . HIS A 1 164 ? -21.362 -13.416 30.819 1.00 90.06 164 HIS A CA 1
ATOM 1323 C C . HIS A 1 164 ? -21.836 -12.665 29.569 1.00 90.06 164 HIS A C 1
ATOM 1325 O O . HIS A 1 164 ? -21.078 -12.543 28.610 1.00 90.06 164 HIS A O 1
ATOM 1331 N N . ARG A 1 165 ? -23.043 -12.083 29.600 1.00 90.38 165 ARG A N 1
ATOM 1332 C CA . ARG A 1 165 ? -23.583 -11.319 28.465 1.00 90.38 165 ARG A CA 1
ATOM 1333 C C . ARG A 1 165 ? -22.728 -10.093 28.129 1.00 90.38 165 ARG A C 1
ATOM 1335 O O . ARG A 1 165 ? -22.555 -9.789 26.951 1.00 90.38 165 ARG A O 1
ATOM 1342 N N . ALA A 1 166 ? -22.174 -9.410 29.131 1.00 89.88 166 ALA A N 1
ATOM 1343 C CA . ALA A 1 166 ? -21.276 -8.274 28.933 1.00 89.88 166 ALA A CA 1
ATOM 1344 C C . ALA A 1 166 ? -19.972 -8.698 28.232 1.00 89.88 166 ALA A C 1
ATOM 1346 O O . ALA A 1 166 ? -19.574 -8.082 27.243 1.00 89.88 166 ALA A O 1
ATOM 1347 N N . LYS A 1 167 ? -19.349 -9.801 28.670 1.00 89.25 167 LYS A N 1
ATOM 1348 C CA . LYS A 1 167 ? -18.166 -10.387 28.014 1.00 89.25 167 LYS A CA 1
ATOM 1349 C C . LYS A 1 167 ? -18.483 -10.816 26.579 1.00 89.25 167 LYS A C 1
ATOM 1351 O O . LYS A 1 167 ? -17.733 -10.477 25.666 1.00 89.25 167 LYS A O 1
ATOM 1356 N N . THR A 1 168 ? -19.623 -11.472 26.349 1.00 88.56 168 THR A N 1
ATOM 1357 C CA . THR A 1 168 ? -20.084 -11.840 24.999 1.00 88.56 168 THR A CA 1
ATOM 1358 C C . THR A 1 168 ? -20.273 -10.614 24.107 1.00 88.56 168 THR A C 1
ATOM 1360 O O . THR A 1 168 ? -19.893 -10.654 22.941 1.00 88.56 168 THR A O 1
ATOM 1363 N N . PHE A 1 169 ? -20.808 -9.511 24.637 1.00 89.44 169 PHE A N 1
ATOM 1364 C CA . PHE A 1 169 ? -20.974 -8.265 23.889 1.00 89.44 169 PHE A CA 1
ATOM 1365 C C . PHE A 1 169 ? -19.635 -7.658 23.457 1.00 89.44 169 PHE A C 1
ATOM 1367 O O . PHE A 1 169 ? -19.463 -7.278 22.297 1.00 89.44 169 PHE A O 1
ATOM 1374 N N . VAL A 1 170 ? -18.667 -7.615 24.371 1.00 87.88 170 VAL A N 1
ATOM 1375 C CA . VAL A 1 170 ? -17.309 -7.132 24.094 1.00 87.88 170 VAL A CA 1
ATOM 1376 C C . VAL A 1 170 ? -16.611 -8.019 23.054 1.00 87.88 170 VAL A C 1
ATOM 1378 O O . VAL A 1 170 ? -16.040 -7.508 22.088 1.00 87.88 170 VAL A O 1
ATOM 1381 N N . MET A 1 171 ? -16.731 -9.344 23.188 1.00 85.00 171 MET A N 1
ATOM 1382 C CA . MET A 1 171 ? -16.215 -10.305 22.209 1.00 85.00 171 MET A CA 1
ATOM 1383 C C . MET A 1 171 ? -16.872 -10.151 20.834 1.00 85.00 171 MET A C 1
ATOM 1385 O O . MET A 1 171 ? -16.181 -10.179 19.818 1.00 85.00 171 MET A O 1
ATOM 1389 N N . ALA A 1 172 ? -18.190 -9.939 20.781 1.00 84.88 172 ALA A N 1
ATOM 1390 C CA . ALA A 1 172 ? -18.922 -9.734 19.532 1.00 84.88 172 ALA A CA 1
ATOM 1391 C C . ALA A 1 172 ? -18.465 -8.458 18.807 1.00 84.88 172 ALA A C 1
ATOM 1393 O O . ALA A 1 172 ? -18.356 -8.436 17.580 1.00 84.88 172 ALA A O 1
ATOM 1394 N N . LYS A 1 173 ? -18.107 -7.419 19.568 1.00 83.25 173 LYS A N 1
ATOM 1395 C CA . LYS A 1 173 ? -17.469 -6.206 19.052 1.00 83.25 173 LYS A CA 1
ATOM 1396 C C . LYS A 1 173 ? -16.012 -6.401 18.640 1.00 83.25 173 LYS A C 1
ATOM 1398 O O . LYS A 1 173 ? -15.424 -5.453 18.141 1.00 83.25 173 LYS A O 1
ATOM 1403 N N . ASN A 1 174 ? -15.437 -7.597 18.776 1.00 81.75 174 ASN A N 1
ATOM 1404 C CA . ASN A 1 174 ? -14.049 -7.892 18.415 1.00 81.75 174 ASN A CA 1
ATOM 1405 C C . ASN A 1 174 ? -13.042 -6.986 19.161 1.00 81.75 174 ASN A C 1
ATOM 1407 O O . ASN A 1 174 ? -12.006 -6.577 18.632 1.00 81.75 174 ASN A O 1
ATOM 1411 N N . LEU A 1 175 ? -13.369 -6.669 20.418 1.00 81.62 175 LEU A N 1
ATOM 1412 C CA . LEU A 1 175 ? -12.503 -5.942 21.336 1.00 81.62 175 LEU A CA 1
ATOM 1413 C C . LEU A 1 175 ? -11.698 -6.954 22.154 1.00 81.62 175 LEU A C 1
ATOM 1415 O O . LEU A 1 175 ? -12.257 -7.718 22.942 1.00 81.62 175 LEU A O 1
ATOM 1419 N N . ASN A 1 176 ? -10.380 -6.964 21.964 1.00 78.00 176 ASN A N 1
ATOM 1420 C CA . ASN A 1 176 ? -9.489 -7.836 22.721 1.00 78.00 176 ASN A CA 1
ATOM 1421 C C . ASN A 1 176 ? -9.056 -7.147 24.022 1.00 78.00 176 ASN A C 1
ATOM 1423 O O . ASN A 1 176 ? -8.057 -6.427 24.049 1.00 78.00 176 ASN A O 1
ATOM 1427 N N . TYR A 1 177 ? -9.844 -7.332 25.082 1.00 76.75 177 TYR A N 1
ATOM 1428 C CA . TYR A 1 177 ? -9.591 -6.720 26.389 1.00 76.75 177 TYR A CA 1
ATOM 1429 C C . TYR A 1 177 ? -8.463 -7.410 27.176 1.00 76.75 177 TYR A C 1
ATOM 1431 O O . TYR A 1 177 ? -7.935 -6.810 28.098 1.00 76.75 177 TYR A O 1
ATOM 1439 N N . GLU A 1 178 ? -8.051 -8.632 26.818 1.00 75.50 178 GLU A N 1
ATOM 1440 C CA . GLU A 1 178 ? -7.012 -9.375 27.558 1.00 75.50 178 GLU A CA 1
ATOM 1441 C C . GLU A 1 178 ? -5.583 -8.916 27.230 1.00 75.50 178 GLU A C 1
ATOM 1443 O O . GLU A 1 178 ? -4.659 -9.142 28.005 1.00 75.50 178 GLU A O 1
ATOM 1448 N N . GLN A 1 179 ? -5.382 -8.286 26.069 1.00 74.50 179 GLN A N 1
ATOM 1449 C CA . GLN A 1 179 ? -4.052 -7.918 25.566 1.00 74.50 179 GLN A CA 1
ATOM 1450 C C . GLN A 1 179 ? -3.750 -6.421 25.675 1.00 74.50 179 GLN A C 1
ATOM 1452 O O . GLN A 1 179 ? -2.611 -6.012 25.452 1.00 74.50 179 GLN A O 1
ATOM 1457 N N . ASN A 1 180 ? -4.756 -5.588 25.956 1.00 80.25 180 ASN A N 1
ATOM 1458 C CA . ASN A 1 180 ? -4.619 -4.137 25.901 1.00 80.25 180 ASN A CA 1
ATOM 1459 C C . ASN A 1 180 ? -5.413 -3.454 27.024 1.00 80.25 180 ASN A C 1
ATOM 1461 O O . ASN A 1 180 ? -6.641 -3.386 26.972 1.00 80.25 180 ASN A O 1
ATOM 1465 N N . GLU A 1 181 ? -4.690 -2.872 27.983 1.00 80.75 181 GLU A N 1
ATOM 1466 C CA . GLU A 1 181 ? -5.255 -2.164 29.143 1.00 80.75 181 GLU A CA 1
ATOM 1467 C C . GLU A 1 181 ? -6.168 -0.990 28.748 1.00 80.75 181 GLU A C 1
ATOM 1469 O O . GLU A 1 181 ? -7.175 -0.725 29.402 1.00 80.75 181 GLU A O 1
ATOM 1474 N N . VAL A 1 182 ? -5.864 -0.293 27.647 1.00 80.50 182 VAL A N 1
ATOM 1475 C CA . VAL A 1 182 ? -6.677 0.836 27.161 1.00 80.50 182 VAL A CA 1
ATOM 1476 C C . VAL A 1 182 ? -8.019 0.338 26.620 1.00 80.50 182 VAL A C 1
ATOM 1478 O O . VAL A 1 182 ? -9.062 0.955 26.850 1.00 80.50 182 VAL A O 1
ATOM 1481 N N . VAL A 1 183 ? -8.011 -0.803 25.926 1.00 82.31 183 VAL A N 1
ATOM 1482 C CA 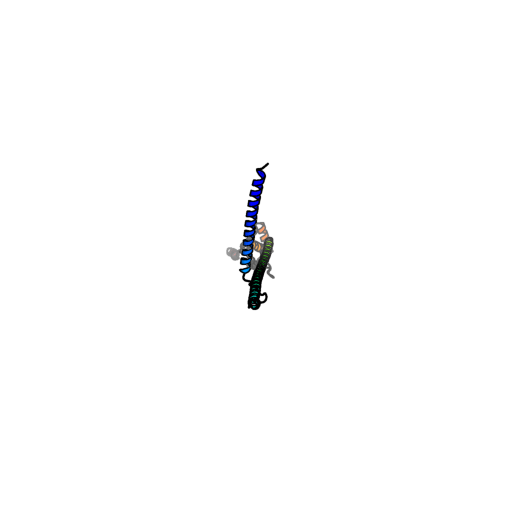. VAL A 1 183 ? -9.233 -1.450 25.428 1.00 82.31 183 VAL A CA 1
ATOM 1483 C C . VAL A 1 183 ? -10.044 -2.012 26.591 1.00 82.31 183 VAL A C 1
ATOM 1485 O O . VAL A 1 183 ? -11.265 -1.868 26.591 1.00 82.31 183 VAL A O 1
ATOM 1488 N N . GLU A 1 184 ? -9.395 -2.588 27.602 1.00 85.62 184 GLU A N 1
ATOM 1489 C CA . GLU A 1 184 ? -10.068 -3.078 28.806 1.00 85.62 184 GLU A CA 1
ATOM 1490 C C . GLU A 1 184 ? -10.777 -1.948 29.566 1.00 85.62 184 GLU A C 1
ATOM 1492 O O . GLU A 1 184 ? -11.969 -2.064 29.864 1.00 85.62 184 GLU A O 1
ATOM 1497 N N . ALA A 1 185 ? -10.101 -0.815 29.781 1.00 83.69 185 ALA A N 1
ATOM 1498 C CA . ALA A 1 185 ? -10.697 0.367 30.405 1.00 83.69 185 ALA A CA 1
ATOM 1499 C C . ALA A 1 185 ? -11.905 0.893 29.610 1.00 83.69 185 ALA A C 1
ATOM 1501 O O . ALA A 1 185 ? -12.936 1.249 30.189 1.00 83.69 185 ALA A O 1
ATOM 1502 N N . ARG A 1 186 ? -11.819 0.888 28.273 1.00 83.81 186 ARG A N 1
ATOM 1503 C CA . ARG A 1 186 ? -12.936 1.253 27.391 1.00 83.81 186 ARG A CA 1
ATOM 1504 C C . ARG A 1 186 ? -14.113 0.283 27.526 1.00 83.81 186 ARG A C 1
ATOM 1506 O O . ARG A 1 186 ? -15.252 0.731 27.640 1.00 83.81 186 ARG A O 1
ATOM 1513 N N . CYS A 1 187 ? -13.859 -1.025 27.541 1.00 86.69 187 CYS A N 1
ATOM 1514 C CA . CYS A 1 187 ? -14.897 -2.044 27.714 1.00 86.69 187 CYS A CA 1
ATOM 1515 C C . CYS A 1 187 ? -15.597 -1.893 29.065 1.00 86.69 187 CYS A C 1
ATOM 1517 O O . CYS A 1 187 ? -16.826 -1.907 29.129 1.00 86.69 187 CYS A O 1
ATOM 1519 N N . LEU A 1 188 ? -14.825 -1.677 30.130 1.00 87.56 188 LEU A N 1
ATOM 1520 C CA . LEU A 1 188 ? -15.363 -1.429 31.458 1.00 87.56 188 LEU A CA 1
ATOM 1521 C C . LEU A 1 188 ? -16.254 -0.184 31.478 1.00 87.56 188 LEU A C 1
ATOM 1523 O O . LEU A 1 188 ? -17.355 -0.249 32.015 1.00 87.56 188 LEU A O 1
ATOM 1527 N N . ALA A 1 189 ? -15.829 0.919 30.859 1.00 86.50 189 ALA A N 1
ATOM 1528 C CA . ALA A 1 189 ? -16.646 2.127 30.773 1.00 86.50 189 ALA A CA 1
ATOM 1529 C C . ALA A 1 189 ? -17.998 1.861 30.087 1.00 86.50 189 ALA A C 1
ATOM 1531 O O . ALA A 1 189 ? -19.024 2.359 30.544 1.00 86.50 189 ALA A O 1
ATOM 1532 N N . MET A 1 190 ? -18.028 1.031 29.038 1.00 86.81 1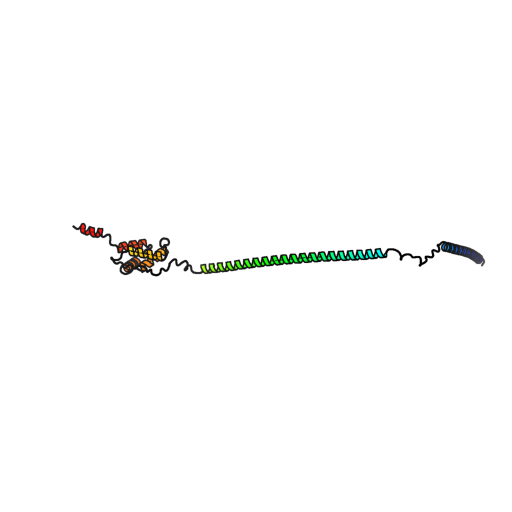90 MET A N 1
ATOM 1533 C CA . MET A 1 190 ? -19.276 0.652 28.364 1.00 86.81 190 MET A CA 1
ATOM 1534 C C . MET A 1 190 ? -20.193 -0.204 29.248 1.00 86.81 190 MET A C 1
ATOM 1536 O O . MET A 1 190 ? -21.411 -0.026 29.218 1.00 86.81 190 MET A O 1
ATOM 1540 N N . VAL A 1 191 ? -19.618 -1.137 30.012 1.00 89.75 191 VAL A N 1
ATOM 1541 C CA . VAL A 1 191 ? -20.351 -2.000 30.953 1.00 89.75 191 VAL A CA 1
ATOM 1542 C C . VAL A 1 191 ? -20.925 -1.165 32.098 1.00 89.75 191 VAL A C 1
ATOM 1544 O O . VAL A 1 191 ? -22.116 -1.229 32.382 1.00 89.75 191 VAL A O 1
ATOM 1547 N N . VAL A 1 192 ? -20.098 -0.314 32.703 1.00 88.06 192 VAL A N 1
ATOM 1548 C CA . VAL A 1 192 ? -20.478 0.594 33.791 1.00 88.06 192 VAL A CA 1
ATOM 1549 C C . VAL A 1 192 ? -21.556 1.586 33.355 1.00 88.06 192 VAL A C 1
ATOM 1551 O O . VAL A 1 192 ? -22.498 1.831 34.102 1.00 88.06 192 VAL A O 1
ATOM 1554 N N . ALA A 1 193 ? -21.458 2.136 32.143 1.00 88.12 193 ALA A N 1
ATOM 1555 C CA . ALA A 1 193 ? -22.454 3.065 31.609 1.00 88.12 193 ALA A CA 1
ATOM 1556 C C . ALA A 1 193 ? -23.845 2.433 31.427 1.00 88.12 193 ALA A C 1
ATOM 1558 O O . ALA A 1 193 ? -24.829 3.161 31.331 1.00 88.12 193 ALA A O 1
ATOM 1559 N N . ASN A 1 194 ? -23.934 1.099 31.375 1.00 91.69 194 ASN A N 1
ATOM 1560 C CA . ASN A 1 194 ? -25.200 0.370 31.290 1.00 91.69 194 ASN A CA 1
ATOM 1561 C C . ASN A 1 194 ? -25.688 -0.172 32.640 1.00 91.69 194 ASN A C 1
ATOM 1563 O O . ASN A 1 194 ? -26.701 -0.872 32.690 1.00 91.69 194 ASN A O 1
ATOM 1567 N N . LEU A 1 195 ? -25.020 0.178 33.743 1.00 90.56 195 LEU A N 1
ATOM 1568 C CA . LEU A 1 195 ? -25.591 -0.017 35.069 1.00 90.56 195 LEU A CA 1
ATOM 1569 C C . LEU A 1 195 ? -26.823 0.873 35.238 1.00 90.56 195 LEU A C 1
ATOM 1571 O O . LEU A 1 195 ? -26.867 2.014 34.780 1.00 90.56 195 LEU A O 1
ATOM 1575 N N . GLN A 1 196 ? -27.824 0.346 35.929 1.00 90.75 196 GLN A N 1
ATOM 1576 C CA . GLN A 1 196 ? -29.074 1.028 36.235 1.00 90.75 196 GLN A CA 1
ATOM 1577 C C . GLN A 1 196 ? -29.403 0.862 37.722 1.00 90.75 196 GLN A C 1
ATOM 1579 O O . GLN A 1 196 ? -28.761 0.092 38.436 1.00 90.75 196 GLN A O 1
ATOM 1584 N N . GLY A 1 197 ? -30.397 1.609 38.204 1.00 90.31 197 GLY A N 1
ATOM 1585 C CA . GLY A 1 197 ? -30.939 1.441 39.553 1.00 90.31 197 GLY A CA 1
ATOM 1586 C C . GLY A 1 197 ? -29.891 1.518 40.671 1.00 90.31 197 GLY A C 1
ATOM 1587 O O . GLY A 1 197 ? -29.090 2.453 40.730 1.00 90.31 197 GLY A O 1
ATOM 1588 N N . GLN A 1 198 ? -29.921 0.527 41.564 1.00 88.56 198 GLN A N 1
ATOM 1589 C CA . GLN A 1 198 ? -29.050 0.440 42.739 1.00 88.56 198 GLN A CA 1
ATOM 1590 C C . GLN A 1 198 ? -27.580 0.250 42.348 1.00 88.56 198 GLN A C 1
ATOM 1592 O O . GLN A 1 198 ? -26.703 0.868 42.949 1.00 88.56 198 GLN A O 1
ATOM 1597 N N . ALA A 1 199 ? -27.306 -0.528 41.297 1.00 88.94 199 ALA A N 1
ATOM 1598 C CA . ALA A 1 199 ? -25.944 -0.759 40.822 1.00 88.94 199 ALA A CA 1
ATOM 1599 C C . ALA A 1 199 ? -25.278 0.516 40.276 1.00 88.94 199 ALA A C 1
ATOM 1601 O O . ALA A 1 199 ? -24.093 0.751 40.520 1.00 88.94 199 ALA A O 1
ATOM 1602 N N . ALA A 1 200 ? -26.035 1.368 39.576 1.00 89.88 200 ALA A N 1
ATOM 1603 C CA . ALA A 1 200 ? -25.527 2.652 39.086 1.00 89.88 200 ALA A CA 1
ATOM 1604 C C . ALA A 1 200 ? -25.205 3.621 40.233 1.00 89.88 200 ALA A C 1
ATOM 1606 O O . ALA A 1 200 ? -24.142 4.245 40.236 1.00 89.88 200 ALA A O 1
ATOM 1607 N N . ALA A 1 201 ? -26.103 3.718 41.220 1.00 89.69 201 ALA A N 1
ATOM 1608 C CA . ALA A 1 201 ? -25.916 4.573 42.391 1.00 89.69 201 ALA A CA 1
ATOM 1609 C C . ALA A 1 201 ? -24.679 4.158 43.206 1.00 89.69 201 ALA A C 1
ATOM 1611 O O . ALA A 1 201 ? -23.845 5.002 43.536 1.00 89.69 201 ALA A O 1
ATOM 1612 N N . TRP A 1 202 ? -24.518 2.853 43.443 1.00 90.06 202 TRP A N 1
ATOM 1613 C CA . TRP A 1 202 ? -23.342 2.287 44.104 1.00 90.06 202 TRP A CA 1
ATOM 1614 C C . TRP A 1 202 ? -22.043 2.626 43.362 1.00 90.06 202 TRP A C 1
ATOM 1616 O O . TRP A 1 202 ? -21.087 3.126 43.961 1.00 90.06 202 TRP A O 1
ATOM 1626 N N . TYR A 1 203 ? -22.008 2.431 42.039 1.00 88.00 203 TYR A N 1
ATOM 1627 C CA . TYR A 1 203 ? -20.811 2.735 41.256 1.00 88.00 203 TYR A CA 1
ATOM 1628 C C . TYR A 1 203 ? -20.454 4.230 41.292 1.00 88.00 203 TYR A C 1
ATOM 1630 O O . TYR A 1 203 ? -19.279 4.586 41.389 1.00 88.00 203 TYR A O 1
ATOM 1638 N N . GLN A 1 204 ? -21.451 5.118 41.242 1.00 86.94 204 GLN A N 1
ATOM 1639 C CA . GLN A 1 204 ? -21.246 6.566 41.322 1.00 86.94 204 GLN A CA 1
ATOM 1640 C C . GLN A 1 204 ? -20.637 6.992 42.667 1.00 86.94 204 GLN A C 1
ATOM 1642 O O . GLN A 1 204 ? -19.746 7.849 42.712 1.00 86.94 204 GLN A O 1
ATOM 1647 N N . GLU A 1 205 ? -21.084 6.384 43.764 1.00 86.12 205 GLU A N 1
ATOM 1648 C CA . GLU A 1 205 ? -20.519 6.610 45.091 1.00 86.12 205 GLU A CA 1
ATOM 1649 C C . GLU A 1 205 ? -19.075 6.097 45.182 1.00 86.12 205 GLU A C 1
ATOM 1651 O O . GLU A 1 205 ? -18.179 6.811 45.643 1.00 86.12 205 GLU A O 1
ATOM 1656 N N . LEU A 1 206 ? -18.815 4.895 44.666 1.00 84.88 206 LEU A N 1
ATOM 1657 C CA . LEU A 1 206 ? -17.478 4.310 44.625 1.00 84.88 206 LEU A CA 1
ATOM 1658 C C . LEU A 1 206 ? -16.498 5.153 43.790 1.00 84.88 206 LEU A C 1
ATOM 1660 O O . LEU A 1 206 ? -15.352 5.364 44.197 1.00 84.88 206 LEU A O 1
ATOM 1664 N N . ALA A 1 207 ? -16.949 5.661 42.640 1.00 82.56 207 ALA A N 1
ATOM 1665 C CA . ALA A 1 207 ? -16.160 6.514 41.756 1.00 82.56 207 ALA A CA 1
ATOM 1666 C C . ALA A 1 207 ? -15.802 7.853 42.419 1.00 82.56 207 ALA A C 1
ATOM 1668 O O . ALA A 1 207 ? -14.700 8.357 42.221 1.00 82.56 207 ALA A O 1
ATOM 1669 N N . SER A 1 208 ? -16.703 8.389 43.246 1.00 80.81 208 SER A N 1
ATOM 1670 C CA . SER A 1 208 ? -16.496 9.637 43.992 1.00 80.81 208 SER A CA 1
ATOM 1671 C C . SER A 1 208 ? -15.510 9.468 45.160 1.00 80.81 208 SER A C 1
ATOM 1673 O O . SER A 1 208 ? -14.830 10.418 45.539 1.00 80.81 208 SER A O 1
ATOM 1675 N N . ARG A 1 209 ? -15.405 8.256 45.727 1.00 78.75 209 ARG A N 1
ATOM 1676 C CA . ARG A 1 209 ? -14.484 7.913 46.828 1.00 78.75 209 ARG A CA 1
ATOM 1677 C C . ARG A 1 209 ? -13.064 7.568 46.355 1.00 78.75 209 ARG A C 1
ATOM 1679 O O . ARG A 1 209 ? -12.113 7.739 47.116 1.00 78.75 209 ARG A O 1
ATOM 1686 N N . ARG A 1 210 ? -12.883 7.073 45.122 1.00 73.06 210 ARG A N 1
ATOM 1687 C CA . ARG A 1 210 ? -11.556 6.710 44.582 1.00 73.06 210 ARG A CA 1
ATOM 1688 C C . ARG A 1 210 ? -10.900 7.871 43.830 1.00 73.06 210 ARG A C 1
ATOM 1690 O O . ARG A 1 210 ? -11.308 8.221 42.732 1.00 73.06 210 ARG A O 1
ATOM 1697 N N . VAL A 1 211 ? -9.770 8.351 44.353 1.00 53.75 211 VAL A N 1
ATOM 1698 C CA . VAL A 1 211 ? -8.935 9.424 43.763 1.00 53.75 211 VAL A CA 1
ATOM 1699 C C . VAL A 1 211 ? -8.289 9.034 42.415 1.00 53.75 211 VAL A C 1
ATOM 1701 O O . VAL A 1 211 ? -7.826 9.901 41.686 1.00 53.75 211 VAL A O 1
ATOM 1704 N N . ASN A 1 212 ? -8.274 7.745 42.044 1.00 53.59 212 ASN A N 1
ATOM 1705 C CA . ASN A 1 212 ? -7.517 7.231 40.889 1.00 53.59 212 ASN A CA 1
ATOM 1706 C C . ASN A 1 212 ? -8.338 6.385 39.897 1.00 53.59 212 ASN A C 1
ATOM 1708 O O . ASN A 1 212 ? -7.825 5.418 39.335 1.00 53.59 212 ASN A O 1
ATOM 1712 N N . GLY A 1 213 ? -9.598 6.774 39.672 1.00 55.50 213 GLY A N 1
ATOM 1713 C CA . GLY A 1 213 ? -10.375 6.360 38.500 1.00 55.50 213 GLY A CA 1
ATOM 1714 C C . GLY A 1 213 ? -10.773 4.882 38.471 1.00 55.50 213 GLY A C 1
ATOM 1715 O O . GLY A 1 213 ? -10.034 4.047 37.966 1.00 55.50 213 GLY A O 1
ATOM 1716 N N . GLY A 1 214 ? -11.984 4.586 38.953 1.00 64.81 214 GLY A N 1
ATOM 1717 C CA . GLY A 1 214 ? -12.715 3.344 38.662 1.00 64.81 214 GLY A CA 1
ATOM 1718 C C . GLY A 1 214 ? -11.989 2.021 38.956 1.00 64.81 214 GLY A C 1
ATOM 1719 O O . GLY A 1 214 ? -10.982 1.955 39.665 1.00 64.81 214 GLY A O 1
ATOM 1720 N N . PHE A 1 215 ? -12.547 0.929 38.432 1.00 75.44 215 PHE A N 1
ATOM 1721 C CA . PHE A 1 215 ? -11.817 -0.333 38.302 1.00 75.44 215 PHE A CA 1
ATOM 1722 C C . PHE A 1 215 ? -10.929 -0.266 37.054 1.00 75.44 215 PHE A C 1
ATOM 1724 O O . PHE A 1 215 ? -11.234 0.460 36.114 1.00 75.44 215 PHE A O 1
ATOM 1731 N N . ARG A 1 216 ? -9.813 -1.000 37.044 1.00 71.38 216 ARG A N 1
ATOM 1732 C CA . ARG A 1 216 ? -8.924 -1.079 35.868 1.00 71.38 216 ARG A CA 1
ATOM 1733 C C . ARG A 1 216 ? -9.162 -2.317 35.022 1.00 71.38 216 ARG A C 1
ATOM 1735 O O . ARG A 1 216 ? -8.901 -2.287 33.831 1.00 71.38 216 ARG A O 1
ATOM 1742 N N . THR A 1 217 ? -9.677 -3.371 35.646 1.00 82.75 217 THR A N 1
ATOM 1743 C CA . THR A 1 217 ? -9.913 -4.654 34.999 1.00 82.75 217 THR A CA 1
ATOM 1744 C C . THR A 1 217 ? -11.351 -5.101 35.187 1.00 82.75 217 THR A C 1
ATOM 1746 O O . THR A 1 217 ? -11.983 -4.809 36.212 1.00 82.75 217 THR A O 1
ATOM 1749 N N . LEU A 1 218 ? -11.867 -5.842 34.206 1.00 83.88 218 LEU A N 1
ATOM 1750 C CA . LEU A 1 218 ? -13.227 -6.382 34.262 1.00 83.88 218 LEU A CA 1
ATOM 1751 C C . LEU A 1 218 ? -13.379 -7.403 35.402 1.00 83.88 218 LEU A C 1
ATOM 1753 O O . LEU A 1 218 ? -14.445 -7.509 36.000 1.00 83.88 218 LEU A O 1
ATOM 1757 N N . VAL A 1 219 ? -12.295 -8.109 35.738 1.00 85.56 219 VAL A N 1
ATOM 1758 C CA . VAL A 1 219 ? -12.244 -9.085 36.838 1.00 85.56 219 VAL A CA 1
ATOM 1759 C C . VAL A 1 219 ? -12.434 -8.409 38.196 1.00 85.56 219 VAL A C 1
ATOM 1761 O O . VAL A 1 219 ? -13.239 -8.864 39.003 1.00 85.56 219 VAL A O 1
ATOM 1764 N N . ASN A 1 220 ? -11.750 -7.286 38.438 1.00 87.19 220 ASN A N 1
ATOM 1765 C CA . ASN A 1 220 ? -11.875 -6.561 39.705 1.00 87.19 220 ASN A CA 1
ATOM 1766 C C . ASN A 1 220 ? -13.275 -5.956 39.874 1.00 87.19 220 ASN A C 1
ATOM 1768 O O . ASN A 1 220 ? -13.791 -5.889 40.986 1.00 87.19 220 ASN A O 1
ATOM 1772 N N . PHE A 1 221 ? -13.882 -5.521 38.768 1.00 88.06 221 PHE A N 1
ATOM 1773 C CA . PHE A 1 221 ? -15.260 -5.042 38.758 1.00 88.06 221 PHE A CA 1
ATOM 1774 C C . PHE A 1 221 ? -16.265 -6.165 39.045 1.00 88.06 221 PHE A C 1
ATOM 1776 O O . PHE A 1 221 ? -17.163 -5.980 39.860 1.00 88.06 221 PHE A O 1
ATOM 1783 N N . GLU A 1 222 ? -16.099 -7.333 38.415 1.00 89.00 222 GLU A N 1
ATOM 1784 C CA . GLU A 1 222 ? -16.928 -8.517 38.672 1.00 89.00 222 GLU A CA 1
ATOM 1785 C C . GLU A 1 222 ? -16.878 -8.926 40.150 1.00 89.00 222 GLU A C 1
ATOM 1787 O O . GLU A 1 222 ? -17.924 -9.160 40.749 1.00 89.00 222 GLU A O 1
ATOM 1792 N N . GLN A 1 223 ? -15.682 -8.971 40.740 1.00 86.94 223 GLN A N 1
ATOM 1793 C CA . GLN A 1 223 ? -15.501 -9.343 42.140 1.00 86.94 223 GLN A CA 1
ATOM 1794 C C . GLN A 1 223 ? -16.195 -8.357 43.090 1.00 86.94 223 GLN A C 1
ATOM 1796 O O . GLN A 1 223 ? -16.954 -8.776 43.956 1.00 86.94 223 GLN A O 1
ATOM 1801 N N . ALA A 1 224 ? -16.009 -7.052 42.884 1.00 87.50 224 ALA A N 1
ATOM 1802 C CA . ALA A 1 224 ? -16.642 -6.037 43.724 1.00 87.50 224 ALA A CA 1
ATOM 1803 C C . ALA A 1 224 ? -18.172 -6.007 43.580 1.00 87.50 224 ALA A C 1
ATOM 1805 O O . ALA A 1 224 ? -18.876 -5.735 44.547 1.00 87.50 224 ALA A O 1
ATOM 1806 N N . LEU A 1 225 ? -18.700 -6.301 42.385 1.00 87.62 225 LEU A N 1
ATOM 1807 C CA . LEU A 1 225 ? -20.143 -6.463 42.199 1.00 87.62 225 LEU A CA 1
ATOM 1808 C C . LEU A 1 225 ? -20.687 -7.640 43.007 1.00 87.62 225 LEU A C 1
ATOM 1810 O O . LEU A 1 225 ? -21.769 -7.527 43.575 1.00 87.62 225 LEU A O 1
ATOM 1814 N N . ARG A 1 226 ? -19.958 -8.760 43.045 1.00 87.31 226 ARG A N 1
ATOM 1815 C CA . ARG A 1 226 ? -20.346 -9.919 43.853 1.00 87.31 226 ARG A CA 1
ATOM 1816 C C . ARG A 1 226 ? -20.280 -9.598 45.341 1.00 87.31 226 ARG A C 1
ATOM 1818 O O . ARG A 1 226 ? -21.242 -9.857 46.031 1.00 87.31 226 ARG A O 1
ATOM 1825 N N . GLU A 1 227 ? -19.220 -8.959 45.818 1.00 85.81 227 GLU A N 1
ATOM 1826 C CA . GLU A 1 227 ? -19.094 -8.594 47.239 1.00 85.81 227 GLU A CA 1
ATOM 1827 C C . GLU A 1 227 ? -20.224 -7.677 47.740 1.00 85.81 227 GLU A C 1
ATOM 1829 O O . GLU A 1 227 ? -20.642 -7.795 48.886 1.00 85.81 227 GLU A O 1
ATOM 1834 N N . GLU A 1 228 ? -20.734 -6.776 46.896 1.00 85.50 228 GLU A N 1
ATOM 1835 C CA . GLU A 1 228 ? -21.817 -5.863 47.284 1.00 85.50 228 GLU A CA 1
ATOM 1836 C C . GLU A 1 228 ? -23.215 -6.489 47.136 1.00 85.50 228 GLU A C 1
ATOM 1838 O O . GLU A 1 228 ? -24.079 -6.308 47.994 1.00 85.50 228 GLU A O 1
ATOM 1843 N N . PHE A 1 229 ? -23.470 -7.181 46.020 1.00 83.81 229 PHE A N 1
ATOM 1844 C CA . PHE A 1 229 ? -24.820 -7.615 45.635 1.00 83.81 229 PHE A CA 1
ATOM 1845 C C . PHE A 1 229 ? -25.065 -9.119 45.808 1.00 83.81 229 PHE A C 1
ATOM 1847 O O . PHE A 1 229 ? -26.217 -9.556 45.756 1.00 83.81 229 PHE A O 1
ATOM 1854 N N . GLU A 1 230 ? -24.019 -9.924 45.995 1.00 78.81 230 GLU A N 1
ATOM 1855 C CA . GLU A 1 230 ? -24.130 -11.337 46.345 1.00 78.81 230 GLU A CA 1
ATOM 1856 C C . GLU A 1 230 ? -24.041 -11.449 47.873 1.00 78.81 230 GLU A C 1
ATOM 1858 O O . GLU A 1 230 ? -23.005 -11.142 48.455 1.00 78.81 230 GLU A O 1
ATOM 1863 N N . PRO A 1 231 ? -25.122 -11.846 48.562 1.00 67.12 231 PRO A N 1
ATOM 1864 C CA . PRO A 1 231 ? -25.054 -12.033 50.000 1.00 67.12 231 PRO A CA 1
ATOM 1865 C C . PRO A 1 231 ? -24.046 -13.139 50.323 1.00 67.12 231 PRO A C 1
ATOM 1867 O O . PRO A 1 231 ? -24.095 -14.209 49.705 1.00 67.12 231 PRO A O 1
ATOM 1870 N N . ASP A 1 232 ? -23.193 -12.903 51.326 1.00 63.81 232 ASP A N 1
ATOM 1871 C CA . ASP A 1 232 ? -22.334 -13.938 51.899 1.00 63.81 232 ASP A CA 1
ATOM 1872 C C . ASP A 1 232 ? -23.177 -15.187 52.152 1.00 63.81 232 ASP A C 1
ATOM 1874 O O . ASP A 1 232 ? -24.255 -15.111 52.754 1.00 63.81 232 ASP A O 1
ATOM 1878 N N . ASN A 1 233 ? -22.715 -16.296 51.565 1.00 60.66 233 ASN A N 1
ATOM 1879 C CA . ASN A 1 233 ? -23.345 -17.610 51.518 1.00 60.66 233 ASN A CA 1
ATOM 1880 C C . ASN A 1 233 ? -24.525 -17.765 52.486 1.00 60.66 233 ASN A C 1
ATOM 1882 O O . ASN A 1 233 ? -24.359 -17.736 53.705 1.00 60.66 233 ASN A O 1
ATOM 1886 N N . LEU A 1 234 ? -25.704 -18.087 51.944 1.00 54.78 234 LEU A N 1
ATOM 1887 C CA . LEU A 1 234 ? -26.896 -18.473 52.711 1.00 54.78 234 LEU A CA 1
ATOM 1888 C C . LEU A 1 234 ? -26.600 -19.473 53.850 1.00 54.78 234 LEU A C 1
ATOM 1890 O O . LEU A 1 234 ? -27.339 -19.508 54.824 1.00 54.78 234 LEU A O 1
ATOM 1894 N N . GLN A 1 235 ? -25.524 -20.264 53.760 1.00 55.69 235 GLN A N 1
ATOM 1895 C CA . GLN A 1 235 ? -25.076 -21.157 54.830 1.00 55.69 235 GLN A CA 1
ATOM 1896 C C . GLN A 1 235 ? -24.610 -20.452 56.118 1.00 55.69 235 GLN A C 1
ATOM 1898 O O . GLN A 1 235 ? -24.822 -21.020 57.184 1.00 55.69 235 GLN A O 1
ATOM 1903 N N . GLU A 1 236 ? -24.015 -19.257 56.073 1.00 53.50 236 GLU A N 1
ATOM 1904 C CA . GLU A 1 236 ? -23.627 -18.508 57.284 1.00 53.50 236 GLU A CA 1
ATOM 1905 C C . GLU A 1 236 ? -24.854 -17.883 57.957 1.00 53.50 236 GLU A C 1
ATOM 1907 O O . GLU A 1 236 ? -25.094 -18.100 59.144 1.00 53.50 236 GLU A O 1
ATOM 1912 N N . ARG A 1 237 ? -25.739 -17.263 57.165 1.00 57.16 237 ARG A N 1
ATOM 1913 C CA . ARG A 1 237 ? -27.038 -16.758 57.646 1.00 57.16 237 ARG A CA 1
ATOM 1914 C C . ARG A 1 237 ? -27.998 -17.844 58.129 1.00 57.16 237 ARG A C 1
ATOM 1916 O O . ARG A 1 237 ? -28.894 -17.533 58.903 1.00 57.16 237 ARG A O 1
ATOM 1923 N N . LEU A 1 238 ? -27.867 -19.083 57.653 1.00 56.06 238 LEU A N 1
ATOM 1924 C CA . LEU A 1 238 ? -28.622 -20.236 58.159 1.00 56.06 238 LEU A CA 1
ATOM 1925 C C . LEU A 1 238 ? -27.910 -20.939 59.328 1.00 56.06 238 LEU A C 1
ATOM 1927 O O . LEU A 1 238 ? -28.575 -21.652 60.076 1.00 56.06 238 LEU A O 1
ATOM 1931 N N . ARG A 1 239 ? -26.601 -20.725 59.530 1.00 58.88 239 ARG A N 1
ATOM 1932 C CA . ARG A 1 239 ? -25.870 -21.187 60.723 1.00 58.88 239 ARG A CA 1
ATOM 1933 C C . ARG A 1 239 ? -26.191 -20.350 61.954 1.00 58.88 239 ARG A C 1
ATOM 1935 O O . ARG A 1 239 ? -26.406 -20.934 63.009 1.00 58.88 239 ARG A O 1
ATOM 1942 N N . ASP A 1 240 ? -26.271 -19.030 61.838 1.00 58.41 240 ASP A N 1
ATOM 1943 C CA . ASP A 1 240 ? -26.549 -18.157 62.991 1.00 58.41 240 ASP A CA 1
ATOM 1944 C C . ASP A 1 240 ? -27.880 -18.481 63.716 1.00 58.41 240 ASP A C 1
ATOM 1946 O O . ASP A 1 240 ? -27.894 -18.531 64.950 1.00 58.41 240 ASP A O 1
ATOM 1950 N N . PRO A 1 241 ? -28.983 -18.817 63.014 1.00 61.06 241 PRO A N 1
ATOM 1951 C CA . PRO A 1 241 ? -30.209 -19.334 63.627 1.00 61.06 241 PRO A CA 1
ATOM 1952 C C . PRO A 1 241 ? -30.086 -20.748 64.219 1.00 61.06 241 PRO A C 1
ATOM 1954 O O . PRO A 1 241 ? -30.897 -21.127 65.056 1.00 61.06 241 PRO A O 1
ATOM 1957 N N . LEU A 1 242 ? -29.114 -21.555 63.774 1.00 56.00 242 LEU A N 1
ATOM 1958 C CA . LEU A 1 242 ? -28.894 -22.923 64.269 1.00 56.00 242 LEU A CA 1
ATOM 1959 C C . LEU A 1 242 ? -28.030 -22.966 65.537 1.00 56.00 242 LEU A C 1
ATOM 1961 O O . LEU A 1 242 ? -28.152 -23.912 66.307 1.00 56.00 242 LEU A O 1
ATOM 1965 N N . PHE A 1 243 ? -27.184 -21.957 65.769 1.00 59.03 243 PHE A N 1
ATOM 1966 C CA . PHE A 1 243 ? -26.384 -21.812 66.996 1.00 59.03 243 PHE A CA 1
ATOM 1967 C C . PHE A 1 243 ? -27.045 -20.922 68.063 1.00 59.03 243 PHE A C 1
ATOM 1969 O O . PHE A 1 243 ? -26.472 -20.716 69.130 1.00 59.03 243 PHE A O 1
ATOM 1976 N N . THR A 1 244 ? -28.241 -20.397 67.788 1.00 57.41 244 THR A N 1
ATOM 1977 C CA . THR A 1 244 ? -29.074 -19.648 68.748 1.00 57.41 244 THR A CA 1
ATOM 1978 C C . THR A 1 244 ? -30.190 -20.498 69.377 1.00 57.41 244 THR A C 1
ATOM 1980 O O . THR A 1 244 ? -31.071 -19.948 70.039 1.00 57.41 244 THR A O 1
ATOM 1983 N N . LEU A 1 245 ? -30.132 -21.827 69.206 1.00 52.16 245 LEU A N 1
ATOM 1984 C CA . LEU A 1 245 ? -30.973 -22.823 69.885 1.00 52.16 245 LEU A CA 1
ATOM 1985 C C . LEU A 1 245 ? -30.246 -23.468 71.069 1.00 52.16 245 LEU A C 1
ATOM 1987 O O . LEU A 1 245 ? -29.099 -23.928 70.876 1.00 52.16 245 LEU A O 1
#

Radius of gyration: 75.06 Å; chains: 1; bounding box: 148×83×179 Å

Secondary structure (DSSP, 8-state):
--HHHHHHHHHHHHHHHHHHHHHHHHHHHHHHHHHHHHHS------TT----SSSTHHHHHHHHHHHHHHHHHHHHHHHHHHHHHHHHHHHHHHHHHHHHHHHHHHHHHHHHHHHHHHHHHHHHHHHHHHS-TT-S-------TT-PPPPB---TTS-HHHHHHHHHHHHHHTT---SS-HHHHHHHHHHHHHTB-HHHHHHHHHHHHH-TT-S-SSHHHHHHHHHHHHS-S-HHHHHHTTTS--